Protein AF-A0A3B6VUK4-F1 (afdb_monomer)

Nearest PDB structures (foldseek):
  6bwg-assembly1_A  TM=7.058E-01  e=6.375E-03  Mycobacterium tuberculosis H37Rv
  2rj9-assembly1_A  TM=5.809E-01  e=2.119E-03  Homo sapiens
  4cjb-assembly4_D  TM=5.514E-01  e=2.119E-03  Bacteroides ovatus
  1qwj-assembly2_D  TM=6.079E-01  e=8.852E-02  Mus musculus
  8k52-assembly1_B  TM=4.357E-01  e=5.426E-02  Phytophthora sojae strain P6497

InterPro domains:
  IPR048354 TOD1/MUCI70, glycosyltransferase-like domain [PF04765] (104-268)

Mean predicted aligned error: 9.83 Å

pLDDT: mean 88.95, std 14.5, range [32.47, 98.75]

Radius of gyration: 22.63 Å; Cα contacts (8 Å, |Δi|>4): 436; chains: 1; bounding box: 52×59×64 Å

Solvent-accessible surface area (backbone atoms only — not comparable to full-atom values): 16931 Å² total; per-residue (Å²): 134,55,71,68,57,52,52,51,51,54,62,69,42,63,81,46,93,43,68,72,60,26,53,51,52,47,52,52,52,52,50,53,52,48,52,51,51,50,52,51,50,52,52,52,52,50,51,48,50,54,41,34,51,50,37,51,51,47,52,54,47,32,66,74,65,69,55,71,82,52,54,25,34,36,34,33,56,45,45,88,71,42,50,62,87,67,78,52,77,39,81,64,87,72,41,42,36,37,34,32,28,72,51,62,72,51,41,76,58,38,49,59,49,68,28,40,38,38,63,61,92,55,75,91,59,57,60,68,55,27,36,48,48,60,72,49,37,44,48,71,82,40,58,87,31,56,34,38,32,41,39,45,49,45,58,32,38,51,44,70,58,68,58,53,42,53,68,69,46,79,93,58,56,53,27,29,23,35,32,83,84,58,36,28,52,67,62,49,49,50,52,37,43,78,66,63,73,54,65,51,75,42,42,54,54,52,52,49,52,41,56,76,70,63,62,68,81,63,77,42,40,49,58,76,47,34,36,40,29,35,36,69,40,68,66,50,41,52,50,28,53,54,36,44,51,43,33,73,75,44,48,72,54,60,67,72,38,45,57,60,42,31,54,76,69,73,43,80,91,41,60,46,46,97,59,28,58,92,73,38,65,80,46,27,46,80,54,83,52,72,73,61,71,82,64,71,65,57,58,60,30,66,75,71,75,101

Organism: NCBI:txid1266923

Secondary structure (DSSP, 8-state):
--HHHHHHHHHHHTT-S-HHHHHHHHHHHHHHHHHHHHHHHHHHHHHHHHHHHHHHHHHHHHHHHT----SEEEEEEE-TT-SPPPPPSS--TTSEEEEEE--HHHHHH-EETTEEEEE-S--SS-HHHHHHHHHH-HHHHTTT-SEEEEE-TTEEE-STHHHHHHHH-TT-SEEEEEPSS---HHHHHHHHHHTTSS-HHHHHHHHHHHHHTTPPTTS--EEEEEEEE-TTSHHHHHHHHHHHHHHHHS-S-GGGTHHHHHHHTT----BSSSS-TTT-TTTEEE---TT--TTHHHHHHHHHT-

Structure (mmCIF, N/CA/C/O backbone):
data_AF-A0A3B6VUK4-F1
#
_entry.id   AF-A0A3B6VUK4-F1
#
loop_
_atom_site.group_PDB
_atom_site.id
_atom_site.type_symbol
_atom_site.label_atom_id
_atom_site.label_alt_id
_atom_site.label_comp_id
_atom_site.label_asym_id
_atom_site.label_entity_id
_atom_site.label_seq_id
_atom_site.pdbx_PDB_ins_code
_atom_site.Cartn_x
_atom_site.Cartn_y
_atom_site.Cartn_z
_atom_site.occupancy
_atom_site.B_iso_or_equiv
_atom_site.auth_seq_id
_atom_site.auth_comp_id
_atom_site.auth_asym_id
_atom_site.auth_atom_id
_atom_site.pdbx_PDB_model_num
ATOM 1 N N . MET A 1 1 ? 4.828 18.084 27.866 1.00 78.25 1 MET A N 1
ATOM 2 C CA . MET A 1 1 ? 5.057 19.360 27.153 1.00 78.25 1 MET A CA 1
ATOM 3 C C . MET A 1 1 ? 6.203 19.188 26.162 1.00 78.25 1 MET A C 1
ATOM 5 O O . MET A 1 1 ? 7.256 18.703 26.565 1.00 78.25 1 MET A O 1
ATOM 9 N N . THR A 1 2 ? 5.999 19.532 24.890 1.00 79.81 2 THR A N 1
ATOM 10 C CA . THR A 1 2 ? 7.010 19.405 23.822 1.00 79.81 2 THR A CA 1
ATOM 11 C C . THR A 1 2 ? 8.044 20.532 23.880 1.00 79.81 2 THR A C 1
ATOM 13 O O . THR A 1 2 ? 7.809 21.572 24.500 1.00 79.81 2 THR A O 1
ATOM 16 N N . ASP A 1 3 ? 9.191 20.359 23.221 1.00 78.81 3 ASP A N 1
ATOM 17 C CA . ASP A 1 3 ? 10.232 21.395 23.194 1.00 78.81 3 ASP A CA 1
ATOM 18 C C . ASP A 1 3 ? 9.787 22.654 22.435 1.00 78.81 3 ASP A C 1
ATOM 20 O O . ASP A 1 3 ? 10.074 23.765 22.876 1.00 78.81 3 ASP A O 1
ATOM 24 N N . ILE A 1 4 ? 8.949 22.496 21.405 1.00 81.38 4 ILE A N 1
ATOM 25 C CA . ILE A 1 4 ? 8.274 23.607 20.714 1.00 81.38 4 ILE A CA 1
ATOM 26 C C . ILE A 1 4 ? 7.383 24.399 21.687 1.00 81.38 4 ILE A C 1
ATOM 28 O O . ILE A 1 4 ? 7.422 25.629 21.707 1.00 81.38 4 ILE A O 1
ATOM 32 N N . GLN A 1 5 ? 6.600 23.715 22.533 1.00 84.38 5 GLN A N 1
ATOM 33 C CA . GLN A 1 5 ? 5.750 24.370 23.540 1.00 84.38 5 GLN A CA 1
ATOM 34 C C . GLN A 1 5 ? 6.593 25.151 24.565 1.00 84.38 5 GLN A C 1
ATOM 36 O O . GLN A 1 5 ? 6.249 26.284 24.909 1.00 84.38 5 GLN A O 1
ATOM 41 N N . LYS A 1 6 ? 7.728 24.590 25.010 1.00 85.44 6 LYS A N 1
ATOM 42 C CA . LYS A 1 6 ? 8.671 25.279 25.911 1.00 85.44 6 LYS A CA 1
ATOM 43 C C . LYS A 1 6 ? 9.273 26.525 25.262 1.00 85.44 6 LYS A C 1
ATOM 45 O O . LYS A 1 6 ? 9.369 27.570 25.907 1.00 85.44 6 LYS A O 1
ATOM 50 N N . GLU A 1 7 ? 9.685 26.426 24.000 1.00 88.19 7 GLU A N 1
ATOM 51 C CA . GLU A 1 7 ? 10.250 27.548 23.250 1.00 88.19 7 GLU A CA 1
ATOM 52 C C . GLU A 1 7 ? 9.226 28.679 23.090 1.00 88.19 7 GLU A C 1
ATOM 54 O O . GLU A 1 7 ? 9.548 29.846 23.328 1.00 88.19 7 GLU A O 1
ATOM 59 N N . LEU A 1 8 ? 7.973 28.335 22.777 1.00 85.81 8 LEU A N 1
ATOM 60 C CA . LEU A 1 8 ? 6.880 29.295 22.652 1.00 85.81 8 LEU A CA 1
ATOM 61 C C . LEU A 1 8 ? 6.626 30.037 23.971 1.00 85.81 8 LEU A C 1
ATOM 63 O O . LEU A 1 8 ? 6.562 31.267 23.977 1.00 85.81 8 LEU A O 1
ATOM 67 N N . ILE A 1 9 ? 6.556 29.314 25.097 1.00 87.69 9 ILE A N 1
ATOM 68 C CA . ILE A 1 9 ? 6.430 29.931 26.426 1.00 87.69 9 ILE A CA 1
ATOM 69 C C . ILE A 1 9 ? 7.593 30.893 26.671 1.00 87.69 9 ILE A C 1
ATOM 71 O O . ILE A 1 9 ? 7.375 32.024 27.103 1.00 87.69 9 ILE A O 1
ATOM 75 N N . ASN A 1 10 ? 8.825 30.474 26.378 1.00 87.69 10 ASN A N 1
ATOM 76 C CA . ASN A 1 10 ? 10.004 31.309 26.585 1.00 87.69 10 ASN A CA 1
ATOM 77 C C . ASN A 1 10 ? 9.975 32.590 25.745 1.00 87.69 10 ASN A C 1
ATOM 79 O O . ASN A 1 10 ? 10.313 33.645 26.282 1.00 87.69 10 ASN A O 1
ATOM 83 N N . LYS A 1 11 ? 9.517 32.526 24.487 1.00 89.50 11 LYS A N 1
ATOM 84 C CA . LYS A 1 11 ? 9.300 33.709 23.636 1.00 89.50 11 LYS A CA 1
ATOM 85 C C . LYS A 1 11 ? 8.225 34.635 24.212 1.00 89.50 11 LYS A C 1
ATOM 87 O O . LYS A 1 11 ? 8.446 35.839 24.297 1.00 89.50 11 LYS A O 1
ATOM 92 N N . LEU A 1 12 ? 7.097 34.084 24.667 1.00 85.56 12 LEU A N 1
ATOM 93 C CA . LEU A 1 12 ? 5.976 34.858 25.218 1.00 85.56 12 LEU A CA 1
ATOM 94 C C . LEU A 1 12 ? 6.347 35.613 26.498 1.00 85.56 12 LEU A C 1
ATOM 96 O O . LEU A 1 12 ? 5.964 36.767 26.679 1.00 85.56 12 LEU A O 1
ATOM 100 N N . VAL A 1 13 ? 7.112 34.983 27.391 1.00 89.06 13 VAL A N 1
ATOM 101 C CA . VAL A 1 13 ? 7.467 35.591 28.682 1.00 89.06 13 VAL A CA 1
ATOM 102 C C . VAL A 1 13 ? 8.722 36.469 28.622 1.00 89.06 13 VAL A C 1
ATOM 104 O O . VAL A 1 13 ? 9.044 37.136 29.607 1.00 89.06 13 VAL A O 1
ATOM 107 N N . TRP A 1 14 ? 9.441 36.491 27.493 1.00 88.06 14 TRP A N 1
ATOM 108 C CA . TRP A 1 14 ? 10.716 37.206 27.344 1.00 88.06 14 TRP A CA 1
ATOM 109 C C . TRP A 1 14 ? 10.595 38.714 27.607 1.00 88.06 14 TRP A C 1
ATOM 111 O O . TRP A 1 14 ? 11.446 39.287 28.284 1.00 88.06 14 TRP A O 1
ATOM 121 N N . PHE A 1 15 ? 9.496 39.331 27.165 1.00 87.44 15 PHE A N 1
ATOM 122 C CA . PHE A 1 15 ? 9.252 40.775 27.270 1.00 87.44 15 PHE A CA 1
ATOM 123 C C . PHE A 1 15 ? 8.818 41.253 28.668 1.00 87.44 15 PHE A C 1
ATOM 125 O O . PHE A 1 15 ? 8.533 42.434 28.852 1.00 87.44 15 PHE A O 1
ATOM 132 N N . ILE A 1 16 ? 8.729 40.366 29.666 1.00 88.00 16 ILE A N 1
ATOM 133 C CA . ILE A 1 16 ? 8.211 40.712 30.996 1.00 88.00 16 ILE A CA 1
ATOM 134 C C . ILE A 1 16 ? 9.351 41.271 31.874 1.00 88.00 16 ILE A C 1
ATOM 136 O O . ILE A 1 16 ? 10.246 40.513 32.259 1.00 88.00 16 ILE A O 1
ATOM 140 N N . PRO A 1 17 ? 9.307 42.562 32.271 1.00 76.19 17 PRO A N 1
ATOM 141 C CA . PRO A 1 17 ? 10.458 43.273 32.846 1.00 76.19 17 PRO A CA 1
ATOM 142 C C . PRO A 1 17 ? 10.800 4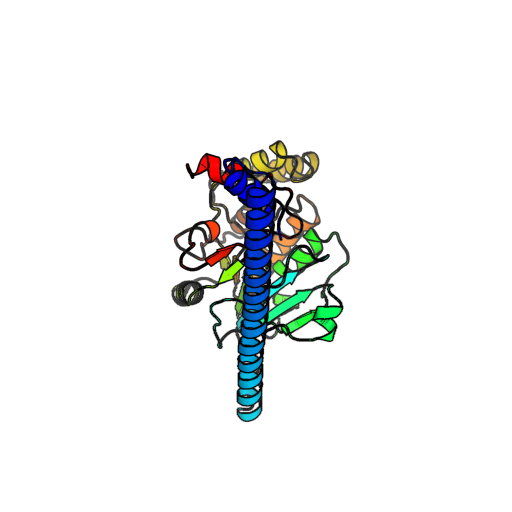2.897 34.299 1.00 76.19 17 PRO A C 1
ATOM 144 O O . PRO A 1 17 ? 11.841 43.297 34.811 1.00 76.19 17 PRO A O 1
ATOM 147 N N . PHE A 1 18 ? 9.973 42.090 34.973 1.00 90.94 18 PHE A N 1
ATOM 148 C CA . PHE A 1 18 ? 10.208 41.664 36.357 1.00 90.94 18 PHE A CA 1
ATOM 149 C C . PHE A 1 18 ? 10.341 40.150 36.461 1.00 90.94 18 PHE A C 1
ATOM 151 O O . PHE A 1 18 ? 9.380 39.427 36.195 1.00 90.94 18 PHE A O 1
ATOM 158 N N . ARG A 1 19 ? 11.497 39.668 36.944 1.00 85.06 19 ARG A N 1
ATOM 159 C CA . ARG A 1 19 ? 11.804 38.231 37.073 1.00 85.06 19 ARG A CA 1
ATOM 160 C C . ARG A 1 19 ? 10.712 37.456 37.814 1.00 85.06 19 ARG A C 1
ATOM 162 O O . ARG A 1 19 ? 10.216 36.472 37.286 1.00 85.06 19 ARG A O 1
ATOM 169 N N . LYS A 1 20 ? 10.266 37.943 38.977 1.00 88.56 20 LYS A N 1
ATOM 170 C CA . LYS A 1 20 ? 9.219 37.279 39.776 1.00 88.56 20 LYS A CA 1
ATOM 171 C C . LYS A 1 20 ? 7.887 37.158 39.018 1.00 88.56 20 LYS A C 1
ATOM 173 O O . LYS A 1 20 ? 7.236 36.123 39.085 1.00 88.56 20 LYS A O 1
ATOM 178 N N . LYS A 1 21 ? 7.502 38.196 38.266 1.00 86.06 21 LYS A N 1
ATOM 179 C CA . LYS A 1 21 ? 6.272 38.212 37.455 1.00 86.06 21 LYS A CA 1
ATOM 180 C C . LYS A 1 21 ? 6.402 37.312 36.223 1.00 86.06 21 LYS A C 1
ATOM 182 O O . LYS A 1 21 ? 5.471 36.590 35.890 1.00 86.06 21 LYS A O 1
ATOM 187 N N . ARG A 1 22 ? 7.576 37.319 35.587 1.00 88.56 22 ARG A N 1
ATOM 188 C CA . ARG A 1 22 ? 7.931 36.453 34.458 1.00 88.56 22 ARG A CA 1
ATOM 189 C C . ARG A 1 22 ? 7.885 34.978 34.842 1.00 88.56 22 ARG A C 1
ATOM 191 O O . ARG A 1 22 ? 7.310 34.183 34.110 1.00 88.56 22 ARG A O 1
ATOM 198 N N . ASP A 1 23 ? 8.464 34.626 35.985 1.00 88.94 23 ASP A N 1
ATOM 199 C CA . ASP A 1 23 ? 8.509 33.246 36.468 1.00 88.94 23 ASP A CA 1
ATOM 200 C C . ASP A 1 23 ? 7.106 32.769 36.887 1.00 88.94 23 ASP A C 1
ATOM 202 O O . ASP A 1 23 ? 6.716 31.659 36.538 1.00 88.94 23 ASP A O 1
ATOM 206 N N . ALA A 1 24 ? 6.297 33.634 37.513 1.00 88.94 24 ALA A N 1
ATOM 207 C CA . ALA A 1 24 ? 4.894 33.333 37.812 1.00 88.94 24 ALA A CA 1
ATOM 208 C C . ALA A 1 24 ? 4.055 33.076 36.544 1.00 88.94 24 ALA A C 1
ATOM 210 O O . ALA A 1 24 ? 3.329 32.088 36.480 1.00 88.94 24 ALA A O 1
ATOM 211 N N . ILE A 1 25 ? 4.185 33.926 35.517 1.00 86.44 25 ILE A N 1
ATOM 212 C CA . ILE A 1 25 ? 3.468 33.756 34.242 1.00 86.44 25 ILE A CA 1
ATOM 213 C C . ILE A 1 25 ? 3.965 32.514 33.494 1.00 86.44 25 ILE A C 1
ATOM 215 O O . ILE A 1 25 ? 3.149 31.766 32.964 1.00 86.44 25 ILE A O 1
ATOM 219 N N . ARG A 1 26 ? 5.278 32.246 33.491 1.00 90.69 26 ARG A N 1
ATOM 220 C CA . ARG A 1 26 ? 5.840 31.018 32.910 1.00 90.69 26 ARG A CA 1
ATOM 221 C C . ARG A 1 26 ? 5.230 29.778 33.561 1.00 90.69 26 ARG A C 1
ATOM 223 O O . ARG A 1 26 ? 4.772 28.902 32.842 1.00 90.69 26 ARG A O 1
ATOM 230 N N . ASN A 1 27 ? 5.193 29.724 34.892 1.00 89.25 27 ASN A N 1
ATOM 231 C CA . ASN A 1 27 ? 4.626 28.586 35.617 1.00 89.25 27 ASN A CA 1
ATOM 232 C C . ASN A 1 27 ? 3.136 28.400 35.310 1.00 89.25 27 ASN A C 1
ATOM 234 O O . ASN A 1 27 ? 2.703 27.277 35.074 1.00 89.25 27 ASN A O 1
ATOM 238 N N . PHE A 1 28 ? 2.372 29.494 35.253 1.00 91.00 28 PHE A N 1
ATOM 239 C CA . PHE A 1 28 ? 0.956 29.452 34.887 1.00 91.00 28 PHE A CA 1
ATOM 240 C C . PHE A 1 28 ? 0.734 28.917 33.462 1.00 91.00 28 PHE A C 1
ATOM 242 O O . PHE A 1 28 ? -0.084 28.025 33.265 1.00 91.00 28 PHE A O 1
ATOM 249 N N . LEU A 1 29 ? 1.496 29.406 32.476 1.00 88.38 29 LEU A N 1
ATOM 250 C CA . LEU A 1 29 ? 1.404 28.935 31.089 1.00 88.38 29 LEU A CA 1
ATOM 251 C C . LEU A 1 29 ? 1.827 27.469 30.944 1.00 88.38 29 LEU A C 1
ATOM 253 O O . LEU A 1 29 ? 1.161 26.719 30.236 1.00 88.38 29 LEU A O 1
ATOM 257 N N . SER A 1 30 ? 2.899 27.048 31.622 1.00 88.75 30 SER A N 1
ATOM 258 C CA . SER A 1 30 ? 3.314 25.641 31.644 1.00 88.75 30 SER A CA 1
ATOM 259 C C . SER A 1 30 ? 2.206 24.746 32.198 1.00 88.75 30 SER A C 1
ATOM 261 O O . SER A 1 30 ? 1.897 23.727 31.588 1.00 88.75 30 SER A O 1
ATOM 263 N N . HIS A 1 31 ? 1.570 25.156 33.301 1.00 91.31 31 HIS A N 1
ATOM 264 C CA . HIS A 1 31 ? 0.476 24.402 33.907 1.00 91.31 31 HIS A CA 1
ATOM 265 C C . HIS A 1 31 ? -0.741 24.294 32.976 1.00 91.31 31 HIS A C 1
ATOM 267 O O . HIS A 1 31 ? -1.243 23.196 32.763 1.00 91.31 31 HIS A O 1
ATOM 273 N N . LEU A 1 32 ? -1.150 25.396 32.333 1.00 88.31 32 LEU A N 1
ATOM 274 C CA . LEU A 1 32 ? -2.234 25.384 31.342 1.00 88.31 32 LEU A CA 1
ATOM 275 C C . LEU A 1 32 ? -1.941 24.459 30.152 1.00 88.31 32 LEU A C 1
ATOM 277 O O . LEU A 1 32 ? -2.829 23.749 29.686 1.00 88.31 32 LEU A O 1
ATOM 281 N N . ILE A 1 33 ? -0.704 24.455 29.644 1.00 86.94 33 ILE A N 1
ATOM 282 C CA . ILE A 1 33 ? -0.310 23.560 28.546 1.00 86.94 33 ILE A CA 1
ATOM 283 C C . ILE A 1 33 ? -0.323 22.097 29.003 1.00 86.94 33 ILE A C 1
ATOM 285 O O . ILE A 1 33 ? -0.701 21.216 28.232 1.00 86.94 33 ILE A O 1
ATOM 289 N N . GLU A 1 34 ? 0.096 21.808 30.233 1.00 85.88 34 GLU A N 1
ATOM 290 C CA . GLU A 1 34 ? 0.006 20.461 30.801 1.00 85.88 34 GLU A CA 1
ATOM 291 C C . GLU A 1 34 ? -1.444 20.000 30.951 1.00 85.88 34 GLU A C 1
ATOM 293 O O . GLU A 1 34 ? -1.760 18.902 30.493 1.00 85.88 34 GLU A O 1
ATOM 298 N N . GLU A 1 35 ? -2.336 20.842 31.479 1.00 87.31 35 GLU A N 1
ATOM 299 C CA . GLU A 1 35 ? -3.773 20.551 31.530 1.00 87.31 35 GLU A CA 1
ATOM 300 C C . GLU A 1 35 ? -4.353 20.323 30.130 1.00 87.31 35 GLU A C 1
ATOM 302 O O . GLU A 1 35 ? -5.050 19.335 29.906 1.00 87.31 35 GLU A O 1
ATOM 307 N N . GLN A 1 36 ? -4.015 21.172 29.155 1.00 87.50 36 GLN A N 1
ATOM 308 C CA . GLN A 1 36 ? -4.474 21.017 27.774 1.00 87.50 36 GLN A CA 1
ATOM 309 C C . GLN A 1 36 ? -3.988 19.701 27.150 1.00 87.50 36 GLN A C 1
ATOM 311 O O . GLN A 1 36 ? -4.755 19.018 26.470 1.00 87.50 36 GLN A O 1
ATOM 316 N N . ASN A 1 37 ? -2.723 19.331 27.373 1.00 82.12 37 ASN A N 1
ATOM 317 C CA . ASN A 1 37 ? -2.177 18.059 26.901 1.00 82.12 37 ASN A CA 1
ATOM 318 C C . ASN A 1 37 ? -2.886 16.870 27.573 1.00 82.12 37 ASN A C 1
ATOM 320 O O . ASN A 1 37 ? -3.179 15.888 26.895 1.00 82.12 37 ASN A O 1
ATOM 324 N N . ASN A 1 38 ? -3.199 16.969 28.869 1.00 86.00 38 ASN A N 1
ATOM 325 C CA . ASN A 1 38 ? -3.924 15.933 29.605 1.00 86.00 38 ASN A CA 1
ATOM 326 C C . ASN A 1 38 ? -5.361 15.767 29.079 1.00 86.00 38 ASN A C 1
ATOM 328 O O . ASN A 1 38 ? -5.782 14.657 28.771 1.00 86.00 38 ASN A O 1
ATOM 332 N N . ILE A 1 39 ? -6.081 16.873 28.856 1.00 83.56 39 ILE A N 1
ATOM 333 C CA . ILE A 1 39 ? -7.417 16.860 28.235 1.00 83.56 39 ILE A CA 1
ATOM 334 C C . ILE A 1 39 ? -7.357 16.234 26.839 1.00 83.56 39 ILE A C 1
ATOM 336 O O . ILE A 1 39 ? -8.213 15.430 26.477 1.00 83.56 39 ILE A O 1
ATOM 340 N N . LYS A 1 40 ? -6.340 16.578 26.039 1.00 76.12 40 LYS A N 1
ATOM 341 C CA . LYS A 1 40 ? -6.163 16.000 24.703 1.00 76.12 40 LYS A CA 1
ATOM 342 C C . LYS A 1 40 ? -5.939 14.486 24.766 1.00 76.12 40 LYS A C 1
ATOM 344 O O . LYS A 1 40 ? -6.555 13.767 23.986 1.00 76.12 40 LYS A O 1
ATOM 349 N N . HIS A 1 41 ? -5.120 14.014 25.704 1.00 76.25 41 HIS A N 1
ATOM 350 C CA . HIS A 1 41 ? -4.909 12.586 25.938 1.00 76.25 41 HIS A CA 1
ATOM 351 C C . HIS A 1 41 ? -6.212 11.882 26.345 1.00 76.25 41 HIS A C 1
ATOM 353 O O . HIS A 1 41 ? -6.584 10.880 25.744 1.00 76.25 41 HIS A O 1
ATOM 359 N N . GLN A 1 42 ? -6.961 12.447 27.297 1.00 81.94 42 GLN A N 1
ATOM 360 C CA . GLN A 1 42 ? -8.267 11.916 27.706 1.00 81.94 42 GLN A CA 1
ATOM 361 C C . GLN A 1 42 ? -9.265 11.865 26.539 1.00 81.94 42 GLN A C 1
ATOM 363 O O . GLN A 1 42 ? -10.018 10.906 26.407 1.00 81.94 42 GLN A O 1
ATOM 368 N N . LEU A 1 43 ? -9.271 12.870 25.656 1.00 76.31 43 LEU A N 1
ATOM 369 C CA . LEU A 1 43 ? -10.098 12.867 24.445 1.00 76.31 43 LEU A CA 1
ATOM 370 C C . LEU A 1 43 ? -9.695 11.759 23.462 1.00 76.31 43 LEU A C 1
ATOM 372 O O . LEU A 1 43 ? -10.565 11.176 22.817 1.00 76.31 43 LEU A O 1
ATOM 376 N N . GLU A 1 44 ? -8.401 11.473 23.321 1.00 68.06 44 GLU A N 1
ATOM 377 C CA . GLU A 1 44 ? -7.907 10.360 22.501 1.00 68.06 44 GLU A CA 1
ATOM 378 C C . GLU A 1 44 ? -8.319 9.004 23.099 1.00 68.06 44 GLU A C 1
ATOM 380 O O . GLU A 1 44 ? -8.815 8.146 22.366 1.00 68.06 44 GLU A O 1
ATOM 385 N N . GLU A 1 45 ? -8.236 8.841 24.423 1.00 73.69 45 GLU A N 1
ATOM 386 C CA . GLU A 1 45 ? -8.748 7.656 25.128 1.00 73.69 45 GLU A CA 1
ATOM 387 C C . GLU A 1 45 ? -10.264 7.491 24.965 1.00 73.69 45 GLU A C 1
ATOM 389 O O . GLU A 1 45 ? -10.740 6.394 24.677 1.00 73.69 45 GLU A O 1
ATOM 394 N N . LEU A 1 46 ? -11.040 8.572 25.089 1.00 75.50 46 LEU A N 1
ATOM 395 C CA . LEU A 1 46 ? -12.492 8.531 24.899 1.00 75.50 46 LEU A CA 1
ATOM 396 C C . LEU A 1 46 ? -12.870 8.127 23.473 1.00 75.50 46 LEU A C 1
ATOM 398 O O . LEU A 1 46 ? -13.765 7.303 23.300 1.00 75.50 46 LEU A O 1
ATOM 402 N N . LYS A 1 47 ? -12.166 8.641 22.458 1.00 68.69 47 LYS A N 1
ATOM 403 C CA . LYS A 1 47 ? -12.359 8.216 21.062 1.00 68.69 47 LYS A CA 1
ATOM 404 C C . LYS A 1 47 ? -12.033 6.739 20.869 1.00 68.69 47 LYS A C 1
ATOM 406 O O . LYS A 1 47 ? -12.770 6.037 20.181 1.00 68.69 47 LYS A O 1
ATOM 411 N N . TYR A 1 48 ? -10.955 6.260 21.489 1.00 70.81 48 TYR A N 1
ATOM 412 C CA . TYR A 1 48 ? -10.604 4.842 21.471 1.00 70.81 48 TYR A CA 1
ATOM 413 C C . TYR A 1 48 ? -11.708 3.980 22.100 1.00 70.81 48 TYR A C 1
ATOM 415 O O . TYR A 1 48 ? -12.097 2.960 21.527 1.00 70.81 48 TYR A O 1
ATOM 423 N N . ILE A 1 49 ? -12.253 4.403 23.245 1.00 73.25 49 ILE A N 1
ATOM 424 C CA . ILE A 1 49 ? -13.350 3.712 23.933 1.00 73.25 49 ILE A CA 1
ATOM 425 C C . ILE A 1 49 ? -14.620 3.726 23.080 1.00 73.25 49 ILE A C 1
ATOM 427 O O . ILE A 1 49 ? -15.221 2.676 22.880 1.00 73.25 49 ILE A O 1
ATOM 431 N N . GLU A 1 50 ? -15.022 4.882 22.551 1.00 75.81 50 GLU A N 1
ATOM 432 C CA . GLU A 1 50 ? -16.202 5.019 21.691 1.00 75.81 50 GLU A CA 1
ATOM 433 C C . GLU A 1 50 ? -16.116 4.085 20.481 1.00 75.81 50 GLU A C 1
ATOM 435 O O . GLU A 1 50 ? -17.056 3.348 20.173 1.00 75.81 50 GLU A O 1
ATOM 440 N N . HIS A 1 51 ? -14.958 4.061 19.829 1.00 67.19 51 HIS A N 1
ATOM 441 C CA . HIS A 1 51 ? -14.725 3.207 18.681 1.00 67.19 51 HIS A CA 1
ATOM 442 C C . HIS A 1 51 ? -14.704 1.717 19.061 1.00 67.19 51 HIS A C 1
ATOM 444 O O . HIS A 1 51 ? -15.324 0.906 18.379 1.00 67.19 51 HIS A O 1
ATOM 450 N N . SER A 1 52 ? -14.096 1.360 20.196 1.00 68.12 52 SER A N 1
ATOM 451 C CA . SER A 1 52 ? -14.135 -0.006 20.741 1.00 68.12 52 SER A CA 1
ATOM 452 C C . SER A 1 52 ? -15.564 -0.450 21.073 1.00 68.12 52 SER A C 1
ATOM 454 O O . SER A 1 52 ? -15.945 -1.579 20.781 1.00 68.12 52 SER A O 1
ATOM 456 N N . ILE A 1 53 ? -16.392 0.441 21.628 1.00 73.12 53 ILE A N 1
ATOM 457 C CA . ILE A 1 53 ? -17.815 0.183 21.884 1.00 73.12 53 ILE A CA 1
ATOM 458 C C . ILE A 1 53 ? -18.563 -0.055 20.571 1.00 73.12 53 ILE A C 1
ATOM 460 O O . ILE A 1 53 ? -19.401 -0.951 20.508 1.00 73.12 53 ILE A O 1
ATOM 464 N N . ASN A 1 54 ? -18.289 0.726 19.526 1.00 67.69 54 ASN A N 1
ATOM 465 C CA . ASN A 1 54 ? -18.929 0.546 18.223 1.00 67.69 54 ASN A CA 1
ATOM 466 C C . ASN A 1 54 ? -18.506 -0.770 17.554 1.00 67.69 54 ASN A C 1
ATOM 468 O O . ASN A 1 54 ? -19.365 -1.470 17.020 1.00 67.69 54 ASN A O 1
ATOM 472 N N . SER A 1 55 ? -17.229 -1.140 17.668 1.00 64.31 55 SER A N 1
ATOM 473 C CA . SER A 1 55 ? -16.695 -2.438 17.237 1.00 64.31 55 SER A CA 1
ATOM 474 C C . SER A 1 55 ? -17.386 -3.600 17.964 1.00 64.31 55 SER A C 1
ATOM 476 O O . SER A 1 55 ? -17.969 -4.473 17.328 1.00 64.31 55 SER A O 1
ATOM 478 N N . LEU A 1 56 ? -17.473 -3.550 19.299 1.00 69.19 56 LEU A N 1
ATOM 479 C CA . LEU A 1 56 ? -18.178 -4.562 20.099 1.00 69.19 56 LEU A CA 1
ATOM 480 C C . LEU A 1 56 ? -19.678 -4.626 19.786 1.00 69.19 56 LEU A C 1
ATOM 482 O O . LEU A 1 56 ? -20.262 -5.705 19.735 1.00 69.19 56 LEU A O 1
ATOM 486 N N . LYS A 1 57 ? -20.335 -3.480 19.566 1.00 70.94 57 LYS A N 1
ATOM 487 C CA . LYS A 1 57 ? -21.741 -3.446 19.135 1.00 70.94 57 LYS A CA 1
ATOM 488 C C . LYS A 1 57 ? -21.918 -4.139 17.788 1.00 70.94 57 LYS A C 1
ATOM 490 O O . LYS A 1 57 ? -22.897 -4.863 17.632 1.00 70.94 57 LYS A O 1
ATOM 495 N N . LYS A 1 58 ? -20.991 -3.929 16.849 1.00 64.50 58 LYS A N 1
ATOM 496 C CA . LYS A 1 58 ? -20.975 -4.603 15.547 1.00 64.50 58 LYS A CA 1
ATOM 497 C C . LYS A 1 58 ? -20.813 -6.110 15.730 1.00 64.50 58 LYS A C 1
ATOM 499 O O . LYS A 1 58 ? -21.669 -6.843 15.257 1.00 64.50 58 LYS A O 1
ATOM 504 N N . GLU A 1 59 ? -19.831 -6.551 16.511 1.00 65.38 59 GLU A N 1
ATOM 505 C CA . GLU A 1 59 ? -19.605 -7.973 16.802 1.00 65.38 59 GLU A CA 1
ATOM 506 C C . GLU A 1 59 ? -20.848 -8.624 17.440 1.00 65.38 59 GLU A C 1
ATOM 508 O O . GLU A 1 59 ? -21.287 -9.692 17.024 1.00 65.38 59 GLU A O 1
ATOM 513 N N . ILE A 1 60 ? -21.508 -7.941 18.383 1.00 71.56 60 ILE A N 1
ATOM 514 C CA . ILE A 1 60 ? -22.772 -8.402 18.979 1.00 71.56 60 ILE A CA 1
ATOM 515 C C . ILE A 1 60 ? -23.892 -8.502 17.933 1.00 71.56 60 ILE A C 1
ATOM 517 O O . ILE A 1 60 ? -24.691 -9.436 17.999 1.00 71.56 60 ILE A O 1
ATOM 521 N N . ILE A 1 61 ? -23.999 -7.546 17.006 1.00 69.25 61 ILE A N 1
ATOM 522 C CA . ILE A 1 61 ? -24.988 -7.589 15.919 1.00 69.25 61 ILE A CA 1
ATOM 523 C C . ILE A 1 61 ? -24.675 -8.752 14.976 1.00 69.25 61 ILE A C 1
ATOM 525 O O . ILE A 1 61 ? -25.573 -9.519 14.661 1.00 69.25 61 ILE A O 1
ATOM 529 N N . GLU A 1 62 ? -23.417 -8.947 14.594 1.00 64.69 62 GLU A N 1
ATOM 530 C CA . GLU A 1 62 ? -22.993 -10.012 13.681 1.00 64.69 62 GLU A CA 1
ATOM 531 C C . GLU A 1 62 ? -23.185 -11.403 14.283 1.00 64.69 62 GLU A C 1
ATOM 533 O O . GLU A 1 62 ? -23.707 -12.290 13.609 1.00 64.69 62 GLU A O 1
ATOM 538 N N . ILE A 1 63 ? -22.873 -11.578 15.571 1.00 69.69 63 ILE A N 1
ATOM 539 C CA . ILE A 1 63 ? -23.170 -12.805 16.322 1.00 69.69 63 ILE A CA 1
ATOM 540 C C . ILE A 1 63 ? -24.683 -13.045 16.378 1.00 69.69 63 ILE A C 1
ATOM 542 O O . ILE A 1 63 ? -25.137 -14.173 16.189 1.00 69.69 63 ILE A O 1
ATOM 546 N N . LYS A 1 64 ? -25.485 -11.998 16.622 1.00 65.88 64 LYS A N 1
ATOM 547 C CA . LYS A 1 64 ? -26.955 -12.103 16.637 1.00 65.88 64 LYS A CA 1
ATOM 548 C C . LYS A 1 64 ? -27.537 -12.423 15.260 1.00 65.88 64 LYS A C 1
ATOM 550 O O . LYS A 1 64 ? -28.554 -13.104 15.185 1.00 65.88 64 LYS A O 1
ATOM 555 N N . GLU A 1 65 ? -26.911 -11.928 14.199 1.00 65.69 65 GLU A N 1
ATOM 556 C CA . GLU A 1 65 ? -27.344 -12.095 12.811 1.00 65.69 65 GLU A CA 1
ATOM 557 C C . GLU A 1 65 ? -26.723 -13.327 12.128 1.00 65.69 65 GLU A C 1
ATOM 559 O O . GLU A 1 65 ? -27.084 -13.622 10.990 1.00 65.69 65 GLU A O 1
ATOM 564 N N . ASN A 1 66 ? -25.831 -14.074 12.798 1.00 55.88 66 ASN A N 1
ATOM 565 C CA . ASN A 1 66 ? -25.047 -15.163 12.195 1.00 55.88 66 ASN A CA 1
ATOM 566 C C . ASN A 1 66 ? -24.295 -14.707 10.926 1.00 55.88 66 ASN A C 1
ATOM 568 O O . ASN A 1 66 ? -24.180 -15.440 9.939 1.00 55.88 66 ASN A O 1
ATOM 572 N N . LYS A 1 67 ? -23.813 -13.460 10.928 1.00 56.41 67 LYS A N 1
ATOM 573 C CA . LYS A 1 67 ? -23.189 -12.843 9.759 1.00 56.41 67 LYS A CA 1
ATOM 574 C C . LYS A 1 67 ? -21.790 -13.427 9.559 1.00 56.41 67 LYS A C 1
ATOM 576 O O . LYS A 1 67 ? -20.942 -13.355 10.443 1.00 56.41 67 LYS A O 1
ATOM 581 N N . SER A 1 68 ? -21.560 -14.040 8.400 1.00 64.88 68 SER A N 1
ATOM 582 C CA . SER A 1 68 ? -20.219 -14.427 7.954 1.00 64.88 68 SER A CA 1
ATOM 583 C C . SER A 1 68 ? -19.354 -13.185 7.720 1.00 64.88 68 SER A C 1
ATOM 585 O O . SER A 1 68 ? -19.904 -12.105 7.502 1.00 64.88 68 SER A O 1
ATOM 587 N N . LEU A 1 69 ? -18.024 -13.358 7.693 1.00 68.88 69 LEU A N 1
ATOM 588 C CA . LEU A 1 69 ? -17.072 -12.320 7.268 1.00 68.88 69 LEU A CA 1
ATOM 589 C C . LEU A 1 69 ? -17.573 -11.574 6.027 1.00 68.88 69 LEU A C 1
ATOM 591 O O . LEU A 1 69 ? -18.199 -12.173 5.138 1.00 68.88 69 LEU A O 1
ATOM 595 N N . ASN A 1 70 ? -17.264 -10.279 5.959 1.00 83.25 70 ASN A N 1
ATOM 596 C CA . ASN A 1 70 ? -17.527 -9.520 4.752 1.00 83.25 70 ASN A CA 1
ATOM 597 C C . ASN A 1 70 ? -16.708 -10.107 3.601 1.00 83.25 70 ASN A C 1
ATOM 599 O O . ASN A 1 70 ? -15.648 -10.703 3.777 1.00 83.25 70 ASN A O 1
ATOM 603 N N . LYS A 1 71 ? -17.176 -9.891 2.374 1.00 92.88 71 LYS A N 1
ATOM 604 C CA . LYS A 1 71 ? -16.429 -10.290 1.174 1.00 92.88 71 LYS A CA 1
ATOM 605 C C . LYS A 1 71 ? -15.259 -9.350 0.867 1.00 92.88 71 LYS A C 1
ATOM 607 O O . LYS A 1 71 ? -14.500 -9.615 -0.060 1.00 92.88 71 LYS A O 1
ATOM 612 N N . LYS A 1 72 ? -15.107 -8.254 1.616 1.00 96.38 72 LYS A N 1
ATOM 613 C CA . LYS A 1 72 ? -14.144 -7.182 1.347 1.00 96.38 72 LYS A CA 1
ATOM 614 C C . LYS A 1 72 ? -13.310 -6.876 2.589 1.00 96.38 72 LYS A C 1
ATOM 616 O O . LYS A 1 72 ? -13.854 -6.826 3.690 1.00 96.38 72 LYS A O 1
ATOM 621 N N . ALA A 1 73 ? -12.008 -6.652 2.414 1.00 97.75 73 ALA A N 1
ATOM 622 C CA . ALA A 1 73 ? -11.092 -6.364 3.519 1.00 97.75 73 ALA A CA 1
ATOM 623 C C . ALA A 1 73 ? -10.200 -5.143 3.267 1.00 97.75 73 ALA A C 1
ATOM 625 O O . ALA A 1 73 ? -9.602 -5.001 2.205 1.00 97.75 73 ALA A O 1
ATOM 626 N N . ILE A 1 74 ? -10.061 -4.269 4.258 1.00 98.44 74 ILE A N 1
ATOM 627 C CA . ILE A 1 74 ? -8.997 -3.268 4.312 1.00 98.44 74 ILE A CA 1
ATOM 628 C C . ILE A 1 74 ? -7.892 -3.835 5.176 1.00 98.44 74 ILE A C 1
ATOM 630 O O . ILE A 1 74 ? -8.155 -4.371 6.250 1.00 98.44 74 ILE A O 1
ATOM 634 N N . TYR A 1 75 ? -6.649 -3.722 4.734 1.00 98.69 75 TYR A N 1
ATOM 635 C CA . TYR A 1 75 ? -5.549 -4.240 5.514 1.00 98.69 75 TYR A CA 1
ATOM 636 C C . TYR A 1 75 ? -4.295 -3.386 5.454 1.00 98.69 75 TYR A C 1
ATOM 638 O O . TYR A 1 75 ? -4.035 -2.657 4.497 1.00 98.69 75 TYR A O 1
ATOM 646 N N . THR A 1 76 ? -3.512 -3.500 6.518 1.00 98.62 76 THR A N 1
ATOM 647 C CA . THR A 1 76 ? -2.208 -2.862 6.651 1.00 98.62 76 THR A CA 1
ATOM 648 C C . THR A 1 76 ? -1.208 -3.839 7.255 1.00 98.62 76 THR A C 1
ATOM 650 O O . THR A 1 76 ? -1.583 -4.883 7.799 1.00 98.62 76 THR A O 1
ATOM 653 N N . CYS A 1 77 ? 0.075 -3.514 7.147 1.00 98.31 77 CYS A N 1
ATOM 654 C CA . CYS A 1 77 ? 1.141 -4.265 7.788 1.00 98.31 77 CYS A CA 1
ATOM 655 C C . CYS A 1 77 ? 2.067 -3.298 8.519 1.00 98.31 77 CYS A C 1
ATOM 657 O O . CYS A 1 77 ? 2.559 -2.344 7.923 1.00 98.31 77 CYS A O 1
ATOM 659 N N . ILE A 1 78 ? 2.341 -3.553 9.793 1.00 97.31 78 ILE A N 1
ATOM 660 C CA . ILE A 1 78 ? 3.284 -2.770 10.589 1.00 97.31 78 ILE A CA 1
ATOM 661 C C . ILE A 1 78 ? 4.378 -3.715 11.065 1.00 97.31 78 ILE A C 1
ATOM 663 O O . ILE A 1 78 ? 4.094 -4.743 11.656 1.00 97.31 78 ILE A O 1
ATOM 667 N N . THR A 1 79 ? 5.633 -3.377 10.799 1.00 96.38 79 THR A N 1
ATOM 668 C CA . THR A 1 79 ? 6.788 -4.181 11.221 1.00 96.38 79 THR A CA 1
ATOM 669 C C . THR A 1 79 ? 7.720 -3.320 12.055 1.00 96.38 79 THR A C 1
ATOM 671 O O . THR A 1 79 ? 7.961 -2.160 11.696 1.00 96.38 79 THR A O 1
ATOM 674 N N . ASN A 1 80 ? 8.292 -3.874 13.120 1.00 93.19 80 ASN A N 1
ATOM 675 C CA . ASN A 1 80 ? 9.308 -3.250 13.963 1.00 93.19 80 ASN A CA 1
ATOM 676 C C . ASN A 1 80 ? 8.900 -1.847 14.449 1.00 93.19 80 ASN A C 1
ATOM 678 O O . ASN A 1 80 ? 9.692 -0.892 14.408 1.00 93.19 80 ASN A O 1
ATOM 682 N N . GLY A 1 81 ? 7.620 -1.703 14.813 1.00 88.50 81 GLY A N 1
ATOM 683 C CA . GLY A 1 81 ? 7.034 -0.455 15.303 1.00 88.50 81 GLY A CA 1
ATOM 684 C C . GLY A 1 81 ? 7.289 0.756 14.400 1.00 88.50 81 GLY A C 1
ATOM 685 O O . GLY A 1 81 ? 7.493 1.852 14.920 1.00 88.50 81 GLY A O 1
ATOM 686 N N . TYR A 1 82 ? 7.351 0.568 13.073 1.00 85.81 82 TYR A N 1
ATOM 687 C CA . TYR A 1 82 ? 7.613 1.653 12.116 1.00 85.81 82 TYR A CA 1
ATOM 688 C C . TYR A 1 82 ? 6.575 2.782 12.222 1.00 85.81 82 TYR A C 1
ATOM 690 O O . TYR A 1 82 ? 6.938 3.958 12.199 1.00 85.81 82 TYR A O 1
ATOM 698 N N . ASP A 1 83 ? 5.314 2.406 12.448 1.00 87.81 83 ASP A N 1
ATOM 699 C CA . ASP A 1 83 ? 4.171 3.302 12.603 1.00 87.81 83 ASP A CA 1
ATOM 700 C C . ASP A 1 83 ? 3.376 3.0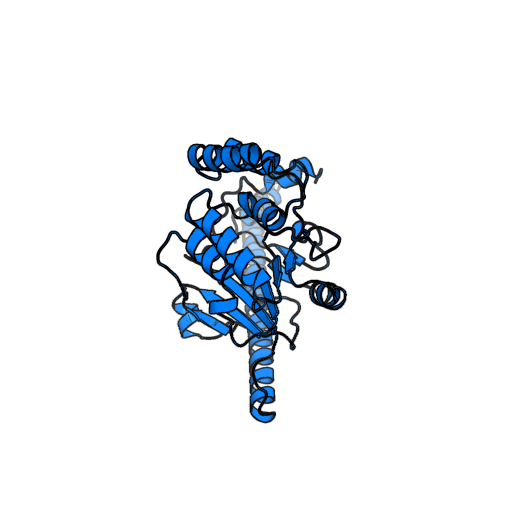31 13.886 1.00 87.81 83 ASP A C 1
ATOM 702 O O . ASP A 1 83 ? 3.565 2.033 14.588 1.00 87.81 83 ASP A O 1
ATOM 706 N N . ASN A 1 84 ? 2.478 3.961 14.216 1.00 88.06 84 ASN A N 1
ATOM 707 C CA . ASN A 1 84 ? 1.336 3.669 15.077 1.00 88.06 84 ASN A CA 1
ATOM 708 C C . ASN A 1 84 ? 0.193 3.135 14.218 1.00 88.06 84 ASN A C 1
ATOM 710 O O . ASN A 1 84 ? -0.102 3.715 13.176 1.00 88.06 84 ASN A O 1
ATOM 714 N N . LEU A 1 85 ? -0.495 2.099 14.695 1.00 92.62 85 LEU A N 1
ATOM 715 C CA . LEU A 1 85 ? -1.782 1.735 14.122 1.00 92.62 85 LEU A CA 1
ATOM 716 C C . LEU A 1 85 ? -2.796 2.825 14.474 1.00 92.62 85 LEU A C 1
ATOM 718 O O . LEU A 1 85 ? -3.058 3.079 15.649 1.00 92.62 85 LEU A O 1
ATOM 722 N N . ILE A 1 86 ? -3.342 3.484 13.459 1.00 92.69 86 ILE A N 1
ATOM 723 C CA . ILE A 1 86 ? -4.343 4.535 13.634 1.00 92.69 86 ILE A CA 1
ATOM 724 C C . ILE A 1 86 ? -5.753 3.973 13.497 1.00 92.69 86 ILE A C 1
ATOM 726 O O . ILE A 1 86 ? -6.005 3.027 12.753 1.00 92.69 86 ILE A O 1
ATOM 730 N N . ILE A 1 87 ? -6.695 4.597 14.194 1.00 91.81 87 ILE A N 1
ATOM 731 C CA . ILE A 1 87 ? -8.121 4.359 13.997 1.00 91.81 87 ILE A CA 1
ATOM 732 C C . ILE A 1 87 ? -8.622 5.342 12.940 1.00 91.81 87 ILE A C 1
ATOM 734 O O . ILE A 1 87 ? -8.466 6.552 13.115 1.00 91.81 87 ILE A O 1
ATOM 738 N N . HIS A 1 88 ? -9.220 4.831 11.861 1.00 94.25 88 HIS A N 1
ATOM 739 C CA . HIS A 1 88 ? -9.765 5.696 10.820 1.00 94.25 88 HIS A CA 1
ATOM 740 C C . HIS A 1 88 ? -10.967 6.505 11.329 1.00 94.25 88 HIS A C 1
ATOM 742 O O . HIS A 1 88 ? -11.815 6.002 12.070 1.00 94.25 88 HIS A O 1
ATOM 748 N N . SER A 1 89 ? -11.052 7.753 10.883 1.00 93.81 89 SER A N 1
ATOM 749 C CA . SER A 1 89 ? -12.128 8.697 11.174 1.00 93.81 89 SER A CA 1
ATOM 750 C C . SER A 1 89 ? -13.450 8.279 10.518 1.00 93.81 89 SER A C 1
ATOM 752 O O . SER A 1 89 ? -14.518 8.510 11.084 1.00 93.81 89 SER A O 1
ATOM 754 N N . TYR A 1 90 ? -13.393 7.647 9.344 1.00 94.62 90 TYR A N 1
ATOM 755 C CA . TYR A 1 90 ? -14.530 7.039 8.665 1.00 94.62 90 TYR A CA 1
ATOM 756 C C . TYR A 1 90 ? -14.327 5.534 8.519 1.00 94.62 90 TYR A C 1
ATOM 758 O O . TYR A 1 90 ? -13.293 5.063 8.044 1.00 94.62 90 TYR A O 1
ATOM 766 N N . ILE A 1 91 ? -15.362 4.788 8.891 1.00 93.12 91 ILE A N 1
ATOM 767 C CA . ILE A 1 91 ? -15.391 3.332 8.846 1.00 93.12 91 ILE A CA 1
ATOM 768 C C . ILE A 1 91 ? -16.512 2.907 7.915 1.00 93.12 91 ILE A C 1
ATOM 770 O O . ILE A 1 91 ? -17.665 3.292 8.115 1.00 93.12 91 ILE A O 1
ATOM 774 N N . ASN A 1 92 ? -16.172 2.075 6.933 1.00 93.56 92 ASN A N 1
ATOM 775 C CA . ASN A 1 92 ? -17.158 1.384 6.121 1.00 93.56 92 ASN A CA 1
ATOM 776 C C . ASN A 1 92 ? -17.425 -0.003 6.717 1.00 93.56 92 ASN A C 1
ATOM 778 O O . ASN A 1 92 ? -16.522 -0.831 6.799 1.00 93.56 92 ASN A O 1
ATOM 782 N N . ASN A 1 93 ? -18.664 -0.258 7.137 1.00 90.38 93 ASN A N 1
ATOM 783 C CA . ASN A 1 93 ? -19.025 -1.513 7.795 1.00 90.38 93 ASN A CA 1
ATOM 784 C C . ASN A 1 93 ? -19.098 -2.718 6.849 1.00 90.38 93 ASN A C 1
ATOM 786 O O . ASN A 1 93 ? -19.072 -3.840 7.355 1.00 90.38 93 ASN A O 1
ATOM 790 N N . ASP A 1 94 ? -19.121 -2.488 5.534 1.00 91.56 94 ASP A N 1
ATOM 791 C CA . ASP A 1 94 ? -19.087 -3.533 4.501 1.00 91.56 94 ASP A CA 1
ATOM 792 C C . ASP A 1 94 ? -17.672 -4.097 4.275 1.00 91.56 94 ASP A C 1
ATOM 794 O O . ASP A 1 94 ? -17.469 -4.970 3.428 1.00 91.56 94 ASP A O 1
ATOM 798 N N . TRP A 1 95 ? -16.681 -3.573 5.005 1.00 95.38 95 TRP A N 1
ATOM 799 C CA . TRP A 1 95 ? -15.287 -3.984 4.941 1.00 95.38 95 TRP A CA 1
ATOM 800 C C . TRP A 1 95 ? -14.782 -4.424 6.316 1.00 95.38 95 TRP A C 1
ATOM 802 O O . TRP A 1 95 ? -15.039 -3.770 7.332 1.00 95.38 95 TRP A O 1
ATOM 812 N N . ASP A 1 96 ? -14.002 -5.501 6.332 1.00 95.31 96 ASP A N 1
ATOM 813 C CA . ASP A 1 96 ? -13.278 -5.948 7.523 1.00 95.31 96 ASP A CA 1
ATOM 814 C C . ASP A 1 96 ? -11.886 -5.314 7.563 1.00 95.31 96 ASP A C 1
ATOM 816 O O . ASP A 1 96 ? -11.196 -5.261 6.550 1.00 95.31 96 ASP A O 1
ATOM 820 N N . TYR A 1 97 ? -11.455 -4.821 8.723 1.00 97.25 97 TYR A N 1
ATOM 821 C CA . TYR A 1 97 ? -10.176 -4.123 8.873 1.00 97.25 97 TYR A CA 1
ATOM 822 C C . TYR A 1 97 ? -9.167 -5.056 9.534 1.00 97.25 97 TYR A C 1
ATOM 824 O O . TYR A 1 97 ? -9.416 -5.554 10.627 1.00 97.25 97 TYR A O 1
ATOM 832 N N . ILE A 1 98 ? -8.028 -5.312 8.891 1.00 98.19 98 ILE A N 1
ATOM 833 C CA . ILE A 1 98 ? -7.041 -6.300 9.346 1.00 98.19 98 ILE A CA 1
ATOM 834 C C . ILE A 1 98 ? -5.648 -5.676 9.416 1.00 98.19 98 ILE A C 1
ATOM 836 O O . ILE A 1 98 ? -5.139 -5.142 8.436 1.00 98.19 98 ILE A O 1
ATOM 840 N N . CYS A 1 99 ? -4.996 -5.767 10.569 1.00 98.38 99 CYS A N 1
ATOM 841 C CA . CYS A 1 99 ? -3.614 -5.331 10.732 1.00 98.38 99 CYS A CA 1
ATOM 842 C C . CYS A 1 99 ? -2.714 -6.540 10.982 1.00 98.38 99 CYS A C 1
ATOM 844 O O . CYS A 1 99 ? -2.930 -7.285 11.939 1.00 98.38 99 CYS A O 1
ATOM 846 N N . PHE A 1 100 ? -1.704 -6.716 10.130 1.00 98.56 100 PHE A N 1
ATOM 847 C CA . PHE A 1 100 ? -0.625 -7.680 10.335 1.00 98.56 100 PHE A CA 1
ATOM 848 C C . PHE A 1 100 ? 0.539 -6.988 11.043 1.00 98.56 100 PHE A C 1
ATOM 850 O O . PHE A 1 100 ? 1.028 -5.966 10.559 1.00 98.56 100 PHE A O 1
ATOM 857 N N . THR A 1 101 ? 0.980 -7.514 12.184 1.00 98.25 101 THR A N 1
ATOM 858 C CA . THR A 1 101 ? 2.033 -6.874 12.983 1.00 98.25 101 THR A CA 1
ATOM 859 C C . THR A 1 101 ? 2.912 -7.868 13.733 1.00 98.25 101 THR A C 1
ATOM 861 O O . THR A 1 101 ? 2.505 -9.007 13.949 1.00 98.25 101 THR A O 1
ATOM 864 N N . ASP A 1 102 ? 4.110 -7.429 14.122 1.00 96.94 102 ASP A N 1
ATOM 865 C CA . ASP A 1 102 ? 5.028 -8.102 15.055 1.00 96.94 102 ASP A CA 1
ATOM 866 C C . ASP A 1 102 ? 4.946 -7.533 16.490 1.00 96.94 102 ASP A C 1
ATOM 868 O O . ASP A 1 102 ? 5.698 -7.926 17.382 1.00 96.94 102 ASP A O 1
ATOM 872 N N . ASP A 1 103 ? 4.014 -6.607 16.744 1.00 96.06 103 ASP A N 1
ATOM 873 C CA . ASP A 1 103 ? 3.757 -6.059 18.077 1.00 96.06 103 ASP A CA 1
ATOM 874 C C . ASP A 1 103 ? 2.963 -7.052 18.944 1.00 96.06 103 ASP A C 1
ATOM 876 O O . ASP A 1 103 ? 1.736 -7.155 18.845 1.00 96.06 103 ASP A O 1
ATOM 880 N N . ASN A 1 104 ? 3.667 -7.743 19.845 1.00 94.50 104 ASN A N 1
ATOM 881 C CA . ASN A 1 104 ? 3.081 -8.714 20.774 1.00 94.50 104 ASN A CA 1
ATOM 882 C C . ASN A 1 104 ? 1.940 -8.140 21.629 1.00 94.50 104 ASN A C 1
ATOM 884 O O . ASN A 1 104 ? 0.983 -8.858 21.908 1.00 94.50 104 ASN A O 1
ATOM 888 N N . ILE A 1 105 ? 1.979 -6.853 21.998 1.00 93.12 105 ILE A N 1
ATOM 889 C CA . ILE A 1 105 ? 0.916 -6.231 22.803 1.00 93.12 105 ILE A CA 1
ATOM 890 C C . ILE A 1 105 ? -0.368 -6.123 21.976 1.00 93.12 105 ILE A C 1
ATOM 892 O O . ILE A 1 105 ? -1.461 -6.382 22.483 1.00 93.12 105 ILE A O 1
ATOM 896 N N . LEU A 1 106 ? -0.261 -5.733 20.702 1.00 90.88 106 LEU A N 1
ATOM 897 C CA . LEU A 1 106 ? -1.418 -5.686 19.806 1.00 90.88 106 LEU A CA 1
ATOM 898 C C . LEU A 1 106 ? -1.932 -7.094 19.485 1.00 90.88 106 LEU A C 1
ATOM 900 O O . LEU A 1 106 ? -3.145 -7.309 19.476 1.00 90.88 106 LEU A O 1
ATOM 904 N N . ILE A 1 107 ? -1.030 -8.053 19.257 1.00 92.56 107 ILE A N 1
ATOM 905 C CA . ILE A 1 107 ? -1.387 -9.448 18.962 1.00 92.56 107 ILE A CA 1
ATOM 906 C C . ILE A 1 107 ? -2.159 -10.068 20.134 1.00 92.56 107 ILE A C 1
ATOM 908 O O . ILE A 1 107 ? -3.219 -10.657 19.922 1.00 92.56 107 ILE A O 1
ATOM 912 N N . GLU A 1 108 ? -1.687 -9.891 21.371 1.00 89.31 108 GLU A N 1
ATOM 913 C CA . GLU A 1 108 ? -2.369 -10.381 22.578 1.00 89.31 108 GLU A CA 1
ATOM 914 C C . GLU A 1 108 ? -3.769 -9.775 22.743 1.00 89.31 108 GLU A C 1
ATOM 916 O O . GLU A 1 108 ? -4.705 -10.473 23.142 1.00 89.31 108 GLU A O 1
ATOM 921 N N . LYS A 1 109 ? -3.937 -8.493 22.385 1.00 87.38 109 LYS A N 1
ATOM 922 C CA . LYS A 1 109 ? -5.237 -7.806 22.416 1.00 87.38 109 LYS A CA 1
ATOM 923 C C . LYS A 1 109 ? -6.219 -8.311 21.363 1.00 87.38 109 LYS A C 1
ATOM 925 O O . LYS A 1 109 ? -7.420 -8.154 21.567 1.00 87.38 109 LYS A O 1
ATOM 930 N N . LYS A 1 110 ? -5.740 -8.907 20.264 1.00 86.00 110 LYS A N 1
ATOM 931 C CA . LYS A 1 110 ? -6.508 -9.408 19.101 1.00 86.00 110 LYS A CA 1
ATOM 932 C C . LYS A 1 110 ? -7.288 -8.355 18.316 1.00 86.00 110 LYS A C 1
ATOM 934 O O . LYS A 1 110 ? -7.531 -8.558 17.130 1.00 86.00 110 LYS A O 1
ATOM 939 N N . THR A 1 111 ? -7.678 -7.248 18.935 1.00 89.50 111 THR A N 1
ATOM 940 C CA . THR A 1 111 ? -8.352 -6.126 18.288 1.00 89.50 111 THR A CA 1
ATOM 941 C C . THR A 1 111 ? -7.771 -4.793 18.751 1.00 89.50 111 THR A C 1
ATOM 943 O O . THR A 1 111 ? -7.274 -4.648 19.871 1.00 89.50 111 THR A O 1
ATOM 946 N N . TYR A 1 112 ? -7.821 -3.798 17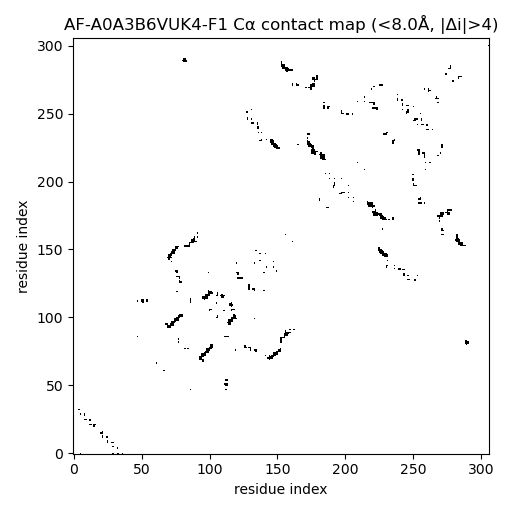.869 1.00 87.19 112 TYR A N 1
ATOM 947 C CA . TYR A 1 112 ? -7.495 -2.411 18.187 1.00 87.19 112 TYR A CA 1
ATOM 948 C C . TYR A 1 112 ? -8.461 -1.494 17.445 1.00 87.19 112 TYR A C 1
ATOM 950 O O . TYR A 1 112 ? -8.341 -1.262 16.241 1.00 87.19 112 TYR A O 1
ATOM 958 N N . GLY A 1 113 ? -9.468 -1.008 18.163 1.00 89.00 113 GLY A N 1
ATOM 959 C CA . GLY A 1 113 ? -10.595 -0.348 17.532 1.00 89.00 113 GLY A CA 1
ATOM 960 C C . GLY A 1 113 ? -11.345 -1.284 16.574 1.00 89.00 113 GLY A C 1
ATOM 961 O O . GLY A 1 113 ? -11.826 -2.333 16.997 1.00 89.00 113 GLY A O 1
ATOM 962 N N . ASN A 1 114 ? -11.429 -0.921 15.293 1.00 87.56 114 ASN A N 1
ATOM 963 C CA . ASN A 1 114 ? -12.047 -1.764 14.261 1.00 87.56 114 ASN A CA 1
ATOM 964 C C . ASN A 1 114 ? -11.074 -2.749 13.612 1.00 87.56 114 ASN A C 1
ATOM 966 O O . ASN A 1 114 ? -11.500 -3.587 12.824 1.00 87.56 114 ASN A O 1
ATOM 970 N N . TRP A 1 115 ? -9.782 -2.662 13.928 1.00 94.00 115 TRP A N 1
ATOM 971 C CA . TRP A 1 115 ? -8.784 -3.569 13.384 1.00 94.00 115 TRP A CA 1
ATOM 972 C C . TRP A 1 115 ? -8.821 -4.919 14.093 1.00 94.00 115 TRP A C 1
ATOM 974 O O . TRP A 1 115 ? -8.654 -4.988 15.310 1.00 94.00 115 TRP A O 1
ATOM 984 N N . ILE A 1 116 ? -8.938 -5.988 13.313 1.00 94.62 116 ILE A N 1
ATOM 985 C CA . ILE A 1 116 ? -8.583 -7.353 13.689 1.00 94.62 116 ILE A CA 1
ATOM 986 C C . ILE A 1 116 ? -7.062 -7.464 13.590 1.00 94.62 116 ILE A C 1
ATOM 988 O O . ILE A 1 116 ? -6.482 -7.263 12.520 1.00 94.62 116 ILE A O 1
ATOM 992 N N . ILE A 1 117 ? -6.407 -7.785 14.699 1.00 95.31 117 ILE A N 1
ATOM 993 C CA . ILE A 1 117 ? -4.954 -7.913 14.762 1.00 95.31 117 ILE A CA 1
ATOM 994 C C . ILE A 1 117 ? -4.547 -9.354 14.484 1.00 95.31 117 ILE A C 1
ATOM 996 O O . ILE A 1 117 ? -5.070 -10.296 15.082 1.00 95.31 117 ILE A O 1
ATOM 1000 N N . LYS A 1 118 ? -3.581 -9.519 13.581 1.00 96.12 118 LYS A N 1
ATOM 1001 C CA . LYS A 1 118 ? -2.965 -10.799 13.243 1.00 96.12 118 LYS A CA 1
ATOM 1002 C C . LYS A 1 118 ? -1.439 -10.699 13.352 1.00 96.12 118 LYS A C 1
ATOM 1004 O O . LYS A 1 118 ? -0.887 -9.637 13.055 1.00 96.12 118 LYS A O 1
ATOM 1009 N N . PRO A 1 119 ? -0.751 -11.786 13.746 1.00 97.75 119 PRO A N 1
ATOM 1010 C CA . PRO A 1 119 ? 0.700 -11.854 13.620 1.00 97.75 119 PRO A CA 1
ATOM 1011 C C . PRO A 1 119 ? 1.111 -11.774 12.143 1.00 97.75 119 PRO A C 1
ATOM 1013 O O . PRO A 1 119 ? 0.296 -12.046 11.253 1.00 97.75 119 PRO A O 1
ATOM 1016 N N . LEU A 1 120 ? 2.372 -11.431 11.880 1.00 98.31 120 LEU A N 1
ATOM 1017 C CA . LEU A 1 120 ? 2.943 -11.539 10.539 1.00 98.31 120 LEU A CA 1
ATOM 1018 C C . LEU A 1 120 ? 2.806 -12.979 10.015 1.00 98.31 120 LEU A C 1
ATOM 1020 O O . LEU A 1 120 ? 3.069 -13.947 10.722 1.00 98.31 120 LEU A O 1
ATOM 1024 N N . ALA A 1 121 ? 2.395 -13.115 8.758 1.00 97.38 121 ALA A N 1
ATOM 1025 C CA . ALA A 1 121 ? 2.374 -14.383 8.034 1.00 97.38 121 ALA A CA 1
ATOM 1026 C C . ALA A 1 121 ? 3.717 -14.686 7.340 1.00 97.38 121 ALA A C 1
ATOM 1028 O O . ALA A 1 121 ? 3.947 -15.819 6.927 1.00 97.38 121 ALA A O 1
ATOM 1029 N N . PHE A 1 122 ? 4.591 -13.681 7.211 1.00 97.62 122 PHE A N 1
ATOM 1030 C CA . PHE A 1 122 ? 5.929 -13.799 6.633 1.00 97.62 122 PHE A CA 1
ATOM 1031 C C . PHE A 1 122 ? 6.911 -12.842 7.319 1.00 97.62 122 PHE A C 1
ATOM 1033 O O . PHE A 1 122 ? 6.687 -11.631 7.346 1.00 97.62 122 PHE A O 1
ATOM 1040 N N . GLU A 1 123 ? 8.021 -13.371 7.831 1.00 96.19 123 GLU A N 1
ATOM 1041 C CA . GLU A 1 123 ? 9.021 -12.587 8.572 1.00 96.19 123 GLU A CA 1
ATOM 1042 C C . GLU A 1 123 ? 10.474 -13.020 8.300 1.00 96.19 123 GLU A C 1
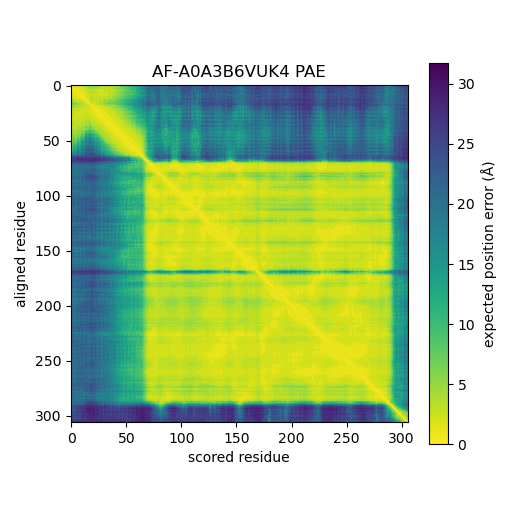ATOM 1044 O O . GLU A 1 123 ? 11.356 -12.877 9.141 1.00 96.19 123 GLU A O 1
ATOM 1049 N N . GLU A 1 124 ? 10.747 -13.543 7.101 1.00 95.56 124 GLU A N 1
ATOM 1050 C CA . GLU A 1 124 ? 12.048 -14.146 6.763 1.00 95.56 124 GLU A CA 1
ATOM 1051 C C . GLU A 1 124 ? 13.087 -13.154 6.201 1.00 95.56 124 GLU A C 1
ATOM 1053 O O . GLU A 1 124 ? 14.241 -13.525 5.983 1.00 95.56 124 GLU A O 1
ATOM 1058 N N . LEU A 1 125 ? 12.700 -11.904 5.919 1.00 96.56 125 LEU A N 1
ATOM 1059 C CA . LEU A 1 125 ? 13.555 -10.880 5.302 1.00 96.56 125 LEU A CA 1
ATOM 1060 C C . LEU A 1 125 ? 13.652 -9.620 6.177 1.00 96.56 125 LEU A C 1
ATOM 1062 O O . LEU A 1 125 ? 13.270 -9.607 7.346 1.00 96.56 125 LEU A O 1
ATOM 1066 N N . ASP A 1 126 ? 14.203 -8.536 5.625 1.00 95.88 126 ASP A N 1
ATOM 1067 C CA . ASP A 1 126 ? 14.194 -7.241 6.297 1.00 95.88 126 ASP A CA 1
ATOM 1068 C C . ASP A 1 126 ? 12.768 -6.681 6.438 1.00 95.88 126 ASP A C 1
ATOM 1070 O O . ASP A 1 126 ? 11.877 -6.984 5.645 1.00 95.88 126 ASP A O 1
ATOM 1074 N N . ASN A 1 127 ? 12.563 -5.807 7.426 1.00 96.12 127 ASN A N 1
ATOM 1075 C CA . ASN A 1 127 ? 11.253 -5.231 7.757 1.00 96.12 127 ASN A CA 1
ATOM 1076 C C . ASN A 1 127 ? 10.519 -4.620 6.552 1.00 96.12 127 ASN A C 1
ATOM 1078 O O . ASN A 1 127 ? 9.306 -4.786 6.419 1.00 96.12 127 ASN A O 1
ATOM 1082 N N . THR A 1 128 ? 11.236 -3.938 5.648 1.00 95.62 128 THR A N 1
ATOM 1083 C CA . THR A 1 128 ? 10.618 -3.353 4.452 1.00 95.62 128 THR A CA 1
ATOM 1084 C C . THR A 1 128 ? 10.081 -4.458 3.551 1.00 95.62 128 THR A C 1
ATOM 1086 O O . THR A 1 128 ? 8.922 -4.402 3.145 1.00 95.62 128 THR A O 1
ATOM 1089 N N . ARG A 1 129 ? 10.882 -5.491 3.279 1.00 97.56 129 ARG A N 1
ATOM 1090 C CA . ARG A 1 129 ? 10.452 -6.636 2.467 1.00 97.56 129 ARG A CA 1
ATOM 1091 C C . ARG A 1 129 ? 9.364 -7.471 3.138 1.00 97.56 129 ARG A C 1
ATOM 1093 O O . ARG A 1 129 ? 8.432 -7.862 2.445 1.00 97.56 129 ARG A O 1
ATOM 1100 N N . ASN A 1 130 ? 9.402 -7.665 4.455 1.00 97.94 130 ASN A N 1
ATOM 1101 C CA . ASN A 1 130 ? 8.335 -8.354 5.188 1.00 97.94 130 ASN A CA 1
ATOM 1102 C C . ASN A 1 130 ? 7.003 -7.608 5.049 1.00 97.94 130 ASN A C 1
ATOM 1104 O O . ASN A 1 130 ? 5.986 -8.209 4.706 1.00 97.94 130 ASN A O 1
ATOM 1108 N N . ASN A 1 131 ? 7.006 -6.282 5.211 1.00 97.88 131 ASN A N 1
ATOM 1109 C CA . ASN A 1 131 ? 5.819 -5.469 4.961 1.00 97.88 131 ASN A CA 1
ATOM 1110 C C . ASN A 1 131 ? 5.331 -5.597 3.507 1.00 97.88 131 ASN A C 1
ATOM 1112 O O . ASN A 1 131 ? 4.140 -5.813 3.265 1.00 97.88 131 ASN A O 1
ATOM 1116 N N . ARG A 1 132 ? 6.243 -5.496 2.531 1.00 98.06 132 ARG A N 1
ATOM 1117 C CA . ARG A 1 132 ? 5.883 -5.595 1.110 1.00 98.06 132 ARG A CA 1
ATOM 1118 C C . ARG A 1 132 ? 5.361 -6.975 0.725 1.00 98.06 132 ARG A C 1
ATOM 1120 O O . ARG A 1 132 ? 4.434 -7.048 -0.075 1.00 98.06 132 ARG A O 1
ATOM 1127 N N . TRP A 1 133 ? 5.840 -8.044 1.356 1.00 98.62 133 TRP A N 1
ATOM 1128 C CA . TRP A 1 133 ? 5.264 -9.371 1.174 1.00 98.62 133 TRP A CA 1
ATOM 1129 C C . TRP A 1 133 ? 3.775 -9.376 1.548 1.00 98.62 133 TRP A C 1
ATOM 1131 O O . TRP A 1 133 ? 2.942 -9.740 0.722 1.00 98.62 133 TRP A O 1
ATOM 1141 N N . HIS A 1 134 ? 3.400 -8.850 2.717 1.00 98.62 134 HIS A N 1
ATOM 1142 C CA . HIS A 1 134 ? 1.986 -8.751 3.099 1.00 98.62 134 HIS A CA 1
ATOM 1143 C C . HIS A 1 134 ? 1.199 -7.850 2.135 1.00 98.62 134 HIS A C 1
ATOM 1145 O O . HIS A 1 134 ? 0.094 -8.195 1.713 1.00 98.62 134 HIS A O 1
ATOM 1151 N N . LYS A 1 135 ? 1.785 -6.720 1.712 1.00 98.56 135 LYS A N 1
ATOM 1152 C CA . LYS A 1 135 ? 1.193 -5.807 0.718 1.00 98.56 135 LYS A CA 1
ATOM 1153 C C . LYS A 1 135 ? 0.880 -6.500 -0.616 1.00 98.56 135 LYS A C 1
ATOM 1155 O O . LYS A 1 135 ? -0.103 -6.128 -1.261 1.00 98.56 135 LYS A O 1
ATOM 1160 N N . PHE A 1 136 ? 1.688 -7.470 -1.044 1.00 98.50 136 PHE A N 1
ATOM 1161 C CA . PHE A 1 136 ? 1.587 -8.089 -2.374 1.00 98.50 136 PHE A CA 1
ATOM 1162 C C . PHE A 1 136 ? 0.928 -9.468 -2.382 1.00 98.50 136 PHE A C 1
ATOM 1164 O O . PHE A 1 136 ? 0.455 -9.891 -3.430 1.00 98.50 136 PHE A O 1
ATOM 1171 N N . HIS A 1 137 ? 0.780 -10.132 -1.234 1.00 98.56 137 HIS A N 1
ATOM 1172 C CA . HIS A 1 137 ? 0.175 -11.468 -1.167 1.00 98.56 137 HIS A CA 1
ATOM 1173 C C . HIS A 1 137 ? -1.207 -11.507 -0.482 1.00 98.56 137 HIS A C 1
ATOM 1175 O O . HIS A 1 137 ? -1.466 -12.441 0.280 1.00 98.56 137 HIS A O 1
ATOM 1181 N N . PRO A 1 138 ? -2.155 -10.572 -0.744 1.00 98.25 138 PRO A N 1
ATOM 1182 C CA . PRO A 1 138 ? -3.503 -10.677 -0.182 1.00 98.25 138 PRO A CA 1
ATOM 1183 C C . PRO A 1 138 ? -4.222 -11.959 -0.622 1.00 98.25 138 PRO A C 1
ATOM 1185 O O . PRO A 1 138 ? -5.019 -12.491 0.136 1.00 98.25 138 PRO A O 1
ATOM 1188 N N . HIS A 1 139 ? -3.889 -12.528 -1.782 1.00 98.12 139 HIS A N 1
ATOM 1189 C CA . HIS A 1 139 ? -4.409 -13.831 -2.210 1.00 98.12 139 HIS A CA 1
ATOM 1190 C C . HIS A 1 139 ? -4.007 -14.995 -1.282 1.00 98.12 139 HIS A C 1
ATOM 1192 O O . HIS A 1 139 ? -4.702 -16.006 -1.238 1.00 98.12 139 HIS A O 1
ATOM 1198 N N . VAL A 1 140 ? -2.925 -14.847 -0.507 1.00 97.94 140 VAL A N 1
ATOM 1199 C CA . VAL A 1 140 ? -2.505 -15.811 0.522 1.00 97.94 140 VAL A CA 1
ATOM 1200 C C . VAL A 1 140 ? -3.166 -15.486 1.859 1.00 97.94 140 VAL A C 1
ATOM 1202 O O . VAL A 1 140 ? -3.817 -16.337 2.460 1.00 97.94 140 VAL A O 1
ATOM 1205 N N . ILE A 1 141 ? -3.017 -14.245 2.332 1.00 97.56 141 ILE A N 1
ATOM 1206 C CA . ILE A 1 141 ? -3.393 -13.860 3.705 1.00 97.56 141 ILE A CA 1
ATOM 1207 C C . ILE A 1 141 ? -4.871 -13.457 3.865 1.00 97.56 141 ILE A C 1
ATOM 1209 O O . ILE A 1 141 ? -5.371 -13.386 4.990 1.00 97.56 141 ILE A O 1
ATOM 1213 N N . LEU A 1 142 ? -5.572 -13.214 2.754 1.00 97.12 142 LEU A N 1
ATOM 1214 C CA . LEU A 1 142 ? -6.984 -12.822 2.654 1.00 97.12 142 LEU A CA 1
ATOM 1215 C C . LEU A 1 142 ? -7.735 -13.687 1.621 1.00 97.12 142 LEU A C 1
ATOM 1217 O O . LEU A 1 142 ? -8.650 -13.206 0.954 1.00 97.12 142 LEU A O 1
ATOM 1221 N N . ASN A 1 143 ? -7.374 -14.967 1.488 1.00 93.50 143 ASN A N 1
ATOM 1222 C CA . ASN A 1 143 ? -7.973 -15.889 0.511 1.00 93.50 143 ASN A CA 1
ATOM 1223 C C . ASN A 1 143 ? -9.511 -16.004 0.606 1.00 93.50 143 ASN A C 1
ATOM 1225 O O . ASN A 1 143 ? -10.174 -16.202 -0.407 1.00 93.50 143 ASN A O 1
ATOM 1229 N N . ASN A 1 144 ? -10.076 -15.829 1.804 1.00 91.19 144 ASN A N 1
ATOM 1230 C CA . ASN A 1 144 ? -11.519 -15.865 2.061 1.00 91.19 144 ASN A CA 1
ATOM 1231 C C . ASN A 1 144 ? -12.259 -14.566 1.679 1.00 91.19 144 ASN A C 1
ATOM 1233 O O . ASN A 1 144 ? -13.481 -14.516 1.796 1.00 91.19 144 ASN A O 1
ATOM 1237 N N . TYR A 1 145 ? -11.543 -13.527 1.242 1.00 96.19 145 TYR A N 1
ATOM 1238 C CA . TYR A 1 145 ? -12.109 -12.262 0.769 1.00 96.19 145 TYR A CA 1
ATOM 1239 C C . TYR A 1 145 ? -12.043 -12.192 -0.757 1.00 96.19 145 TYR A C 1
ATOM 1241 O O . TYR A 1 145 ? -11.109 -12.701 -1.368 1.00 96.19 145 TYR A O 1
ATOM 1249 N N . GLU A 1 146 ? -13.011 -11.527 -1.377 1.00 95.75 146 GLU A N 1
ATOM 1250 C CA . GLU A 1 146 ? -13.085 -11.311 -2.827 1.00 95.75 146 GLU A CA 1
ATOM 1251 C C . GLU A 1 146 ? -12.324 -10.046 -3.256 1.00 95.75 146 GLU A C 1
ATOM 1253 O O . GLU A 1 146 ? -11.678 -10.030 -4.306 1.00 95.75 146 GLU A O 1
ATOM 1258 N N . GLU A 1 147 ? -12.363 -9.001 -2.424 1.00 97.06 147 GLU A N 1
ATOM 1259 C CA . GLU A 1 147 ? -11.743 -7.697 -2.682 1.00 97.06 147 GLU A CA 1
ATOM 1260 C C . GLU A 1 147 ? -10.885 -7.252 -1.494 1.00 97.06 147 GLU A C 1
ATOM 1262 O O . GLU A 1 147 ? -11.213 -7.526 -0.335 1.00 97.06 147 GLU A O 1
ATOM 1267 N N . SER A 1 148 ? -9.797 -6.530 -1.767 1.00 98.31 148 SER A N 1
ATOM 1268 C CA . SER A 1 148 ? -8.978 -5.925 -0.720 1.00 98.31 148 SER A CA 1
ATOM 1269 C C . SER A 1 148 ? -8.522 -4.506 -1.037 1.00 98.31 148 SER A C 1
ATOM 1271 O O . SER A 1 148 ? -8.289 -4.150 -2.191 1.00 98.31 148 SER A O 1
ATOM 1273 N N . ILE A 1 149 ? -8.359 -3.707 0.018 1.00 98.56 149 ILE A N 1
ATOM 1274 C CA . ILE A 1 149 ? -7.646 -2.431 0.002 1.00 98.56 149 ILE A CA 1
ATOM 1275 C C . ILE A 1 149 ? -6.433 -2.582 0.913 1.00 98.56 149 ILE A C 1
ATOM 1277 O O . ILE A 1 149 ? -6.586 -2.697 2.125 1.00 98.56 149 ILE A O 1
ATOM 1281 N N . TYR A 1 150 ? -5.228 -2.554 0.354 1.00 98.75 150 TYR A N 1
ATOM 1282 C CA . TYR A 1 150 ? -4.053 -2.277 1.172 1.00 98.75 150 TYR A CA 1
ATOM 1283 C C . TYR A 1 150 ? -3.982 -0.772 1.434 1.00 98.75 150 TYR A C 1
ATOM 1285 O O . TYR A 1 150 ? -4.122 0.010 0.492 1.00 98.75 150 TYR A O 1
ATOM 1293 N N . ILE A 1 151 ? -3.713 -0.366 2.673 1.00 98.25 151 ILE A N 1
ATOM 1294 C CA . ILE A 1 151 ? -3.446 1.028 3.035 1.00 98.25 151 ILE A CA 1
ATOM 1295 C C . ILE A 1 151 ? -2.253 1.113 3.992 1.00 98.25 151 ILE A C 1
ATOM 1297 O O . ILE A 1 151 ? -2.144 0.327 4.936 1.00 98.25 151 ILE A O 1
ATOM 1301 N N . ASP A 1 152 ? -1.329 2.043 3.745 1.00 97.56 152 ASP A N 1
ATOM 1302 C CA . ASP A 1 152 ? -0.232 2.307 4.679 1.00 97.56 152 ASP A CA 1
ATOM 1303 C C . ASP A 1 152 ? -0.803 2.803 6.021 1.00 97.56 152 ASP A C 1
ATOM 1305 O O . ASP A 1 152 ? -1.756 3.585 6.077 1.00 97.56 152 ASP A O 1
ATOM 1309 N N . SER A 1 153 ? -0.212 2.335 7.120 1.00 95.44 153 SER A N 1
ATOM 1310 C CA . SER A 1 153 ? -0.708 2.519 8.491 1.00 95.44 153 SER A CA 1
ATOM 1311 C C . SER A 1 153 ? -0.777 3.967 8.967 1.00 95.44 153 SER A C 1
ATOM 1313 O O . SER A 1 153 ? -1.416 4.244 9.978 1.00 95.44 153 SER A O 1
ATOM 1315 N N . ASN A 1 154 ? -0.133 4.892 8.260 1.00 95.50 154 ASN A N 1
ATOM 1316 C CA . ASN A 1 154 ? -0.130 6.307 8.594 1.00 95.50 154 ASN A CA 1
ATOM 1317 C C . ASN A 1 154 ? -1.214 7.126 7.867 1.00 95.50 154 ASN A C 1
ATOM 1319 O O . ASN A 1 154 ? -1.222 8.350 8.006 1.00 95.50 154 ASN A O 1
ATOM 1323 N N . ILE A 1 155 ? -2.114 6.491 7.105 1.00 96.81 155 ILE A N 1
ATOM 1324 C CA . ILE A 1 155 ? -3.158 7.172 6.321 1.00 96.81 155 ILE A CA 1
ATOM 1325 C C . ILE A 1 155 ? -4.537 6.983 6.956 1.00 96.81 155 ILE A C 1
ATOM 1327 O O . ILE A 1 155 ? -5.099 5.892 6.962 1.00 96.81 155 ILE A O 1
ATOM 1331 N N . ASP A 1 156 ? -5.125 8.066 7.457 1.00 97.12 156 ASP A N 1
ATOM 1332 C CA . ASP A 1 156 ? -6.499 8.103 7.952 1.00 97.12 156 ASP A CA 1
ATOM 1333 C C . ASP A 1 156 ? -7.497 8.383 6.821 1.00 97.12 156 ASP A C 1
ATOM 1335 O O . ASP A 1 156 ? -7.335 9.350 6.076 1.00 97.12 156 ASP A O 1
ATOM 1339 N N . ILE A 1 157 ? -8.546 7.559 6.727 1.00 97.94 157 ILE A N 1
ATOM 1340 C CA . ILE A 1 157 ? -9.681 7.736 5.822 1.00 97.94 157 ILE A CA 1
ATOM 1341 C C . ILE A 1 157 ? -10.724 8.567 6.570 1.00 97.94 157 ILE A C 1
ATOM 1343 O O . ILE A 1 157 ? -11.309 8.110 7.550 1.00 97.94 157 ILE A O 1
ATOM 1347 N N . LYS A 1 158 ? -10.982 9.791 6.108 1.00 97.19 158 LYS A N 1
ATOM 1348 C CA . LYS A 1 158 ? -11.871 10.749 6.786 1.00 97.19 158 LYS A CA 1
ATOM 1349 C C . LYS A 1 158 ? -13.316 10.689 6.325 1.00 97.19 158 LYS A C 1
ATOM 1351 O O . LYS A 1 158 ? -14.198 11.161 7.040 1.00 97.19 158 LYS A O 1
ATOM 1356 N N . THR A 1 159 ? -13.567 10.173 5.126 1.00 97.50 159 THR A N 1
ATOM 1357 C CA . THR A 1 159 ? -14.894 10.192 4.505 1.00 97.50 159 THR A CA 1
ATOM 1358 C C . THR A 1 159 ? -15.148 8.925 3.685 1.00 97.50 159 THR A C 1
ATOM 1360 O O . THR A 1 159 ? -14.242 8.150 3.392 1.00 97.50 159 THR A O 1
ATOM 1363 N N . SER A 1 160 ? -16.395 8.761 3.237 1.00 97.00 160 SER A N 1
ATOM 1364 C CA . SER A 1 160 ? -16.807 7.709 2.291 1.00 97.00 160 SER A CA 1
ATOM 1365 C C . SER A 1 160 ? -16.176 7.788 0.888 1.00 97.00 160 SER A C 1
ATOM 1367 O O . SER A 1 160 ? -16.438 6.910 0.071 1.00 97.00 160 SER A O 1
ATOM 1369 N N . TYR A 1 161 ? -15.390 8.827 0.571 1.00 97.81 161 TYR A N 1
ATOM 1370 C CA . TYR A 1 161 ? -14.930 9.112 -0.795 1.00 97.81 161 TYR A CA 1
ATOM 1371 C C . TYR A 1 161 ? -14.165 7.950 -1.437 1.00 97.81 161 TYR A C 1
ATOM 1373 O O . TYR A 1 161 ? -14.508 7.554 -2.546 1.00 97.81 161 TYR A O 1
ATOM 1381 N N . LEU A 1 162 ? -13.209 7.347 -0.718 1.00 97.50 162 LEU A N 1
ATOM 1382 C CA . LEU A 1 162 ? -12.431 6.206 -1.217 1.00 97.50 162 LEU A CA 1
ATOM 1383 C C . LEU A 1 162 ? -13.334 5.065 -1.713 1.00 97.50 162 LEU A C 1
ATOM 1385 O O . LEU A 1 162 ? -13.122 4.515 -2.790 1.00 97.50 162 LEU A O 1
ATOM 1389 N N . PHE A 1 163 ? -14.363 4.734 -0.936 1.00 96.69 163 PHE A N 1
ATOM 1390 C CA . PHE A 1 163 ? -15.293 3.653 -1.253 1.00 96.69 163 PHE A CA 1
ATOM 1391 C C . PHE A 1 163 ? -16.162 3.991 -2.462 1.00 96.69 163 PHE A C 1
ATOM 1393 O O . PHE A 1 163 ? -16.336 3.148 -3.335 1.00 96.69 163 PHE A O 1
ATOM 1400 N N . LYS A 1 164 ? -16.613 5.245 -2.574 1.00 95.94 164 LYS A N 1
ATOM 1401 C CA . LYS A 1 164 ? -17.345 5.729 -3.753 1.00 95.94 164 LYS A CA 1
ATOM 1402 C C . LYS A 1 164 ? -16.497 5.668 -5.023 1.00 95.94 164 LYS A C 1
ATOM 1404 O O . LYS A 1 164 ? -17.020 5.321 -6.076 1.00 95.94 164 LYS A O 1
ATOM 1409 N N . CYS A 1 165 ? -15.201 5.977 -4.934 1.00 96.19 165 CYS A N 1
ATOM 1410 C CA . CYS A 1 165 ? -14.283 5.815 -6.063 1.00 96.19 165 CYS A CA 1
ATOM 1411 C C . CYS A 1 165 ? -14.202 4.348 -6.501 1.00 96.19 165 CYS A C 1
ATOM 1413 O O . CYS A 1 165 ? -14.322 4.067 -7.688 1.00 96.19 165 CYS A O 1
ATOM 1415 N N . ILE A 1 166 ? -14.063 3.418 -5.550 1.00 95.12 166 ILE A N 1
ATOM 1416 C CA . ILE A 1 166 ? -14.026 1.972 -5.823 1.00 95.12 166 ILE A CA 1
ATOM 1417 C C . ILE A 1 166 ? -15.332 1.491 -6.462 1.00 95.12 166 ILE A C 1
ATOM 1419 O O . ILE A 1 166 ? -15.294 0.811 -7.482 1.00 95.12 166 ILE A O 1
ATOM 1423 N N . GLU A 1 167 ? -16.483 1.886 -5.921 1.00 92.75 167 GLU A N 1
ATOM 1424 C CA . GLU A 1 167 ? -17.804 1.533 -6.464 1.00 92.75 167 GLU A CA 1
ATOM 1425 C C . GLU A 1 167 ? -18.027 2.062 -7.889 1.00 92.75 167 GLU A C 1
ATOM 1427 O O . GLU A 1 167 ? -18.689 1.409 -8.697 1.00 92.75 167 GLU A O 1
ATOM 1432 N N . ALA A 1 168 ? -17.458 3.225 -8.218 1.00 92.38 168 ALA A N 1
ATOM 1433 C CA . ALA A 1 168 ? -17.524 3.796 -9.559 1.00 92.38 168 ALA A CA 1
ATOM 1434 C C . ALA A 1 168 ? -16.648 3.045 -10.582 1.00 92.38 168 ALA A C 1
ATOM 1436 O O . ALA A 1 168 ? -16.888 3.145 -11.786 1.00 92.38 168 ALA A O 1
ATOM 1437 N N . MET A 1 169 ? -15.653 2.272 -10.135 1.00 86.69 169 MET A N 1
ATOM 1438 C CA . MET A 1 169 ? -14.747 1.515 -11.002 1.00 86.69 169 MET A CA 1
ATOM 1439 C C . MET A 1 169 ? -15.258 0.088 -11.248 1.00 86.69 169 MET A C 1
ATOM 1441 O O . MET A 1 169 ? -14.709 -0.885 -10.735 1.00 86.69 169 MET A O 1
ATOM 1445 N N . GLN A 1 170 ? -16.301 -0.053 -12.071 1.00 73.12 170 GLN A N 1
ATOM 1446 C CA . GLN A 1 170 ? -16.904 -1.365 -12.367 1.00 73.12 170 GLN A CA 1
ATOM 1447 C C . GLN A 1 170 ? -15.967 -2.300 -13.162 1.00 73.12 170 GLN A C 1
ATOM 1449 O O . GLN A 1 170 ? -15.916 -3.501 -12.892 1.00 73.12 170 GLN A O 1
ATOM 1454 N N . ASP A 1 171 ? -15.150 -1.737 -14.058 1.00 82.12 171 ASP A N 1
ATOM 1455 C CA . ASP A 1 171 ? -14.274 -2.482 -14.977 1.00 82.12 171 ASP A CA 1
ATOM 1456 C C . ASP A 1 171 ? -12.788 -2.398 -14.587 1.00 82.12 171 ASP A C 1
ATOM 1458 O O . ASP A 1 171 ? -11.897 -2.204 -15.428 1.00 82.12 171 ASP A O 1
ATOM 1462 N N . THR A 1 172 ? -12.489 -2.483 -13.288 1.00 89.75 172 THR A N 1
ATOM 1463 C CA . THR A 1 172 ? -11.109 -2.654 -12.827 1.00 89.75 172 THR A CA 1
ATOM 1464 C C . THR A 1 172 ? -10.963 -3.754 -11.788 1.00 89.75 172 THR A C 1
ATOM 1466 O O . THR A 1 172 ? -11.808 -3.945 -10.916 1.00 89.75 172 THR A O 1
ATOM 1469 N N . ASP A 1 173 ? -9.839 -4.456 -11.876 1.00 95.38 173 ASP A N 1
ATOM 1470 C CA . ASP A 1 173 ? -9.427 -5.463 -10.899 1.00 95.38 173 ASP A CA 1
ATOM 1471 C C . ASP A 1 173 ? -8.259 -4.978 -10.036 1.00 95.38 173 ASP A C 1
ATOM 1473 O O . ASP A 1 173 ? -7.908 -5.632 -9.056 1.00 95.38 173 ASP A O 1
ATOM 1477 N N . ILE A 1 174 ? -7.654 -3.842 -10.398 1.00 97.44 174 ILE A N 1
ATOM 1478 C CA . ILE A 1 174 ? -6.602 -3.176 -9.635 1.00 97.44 174 ILE A CA 1
ATOM 1479 C C . ILE A 1 174 ? -6.656 -1.666 -9.869 1.00 97.44 174 ILE A C 1
ATOM 1481 O O . ILE A 1 174 ? -6.786 -1.203 -11.001 1.00 97.44 174 ILE A O 1
ATOM 1485 N N . SER A 1 175 ? -6.547 -0.886 -8.801 1.00 97.31 175 SER A N 1
ATOM 1486 C CA . SER A 1 175 ? -6.382 0.565 -8.892 1.00 97.31 175 SER A CA 1
ATOM 1487 C C . SER A 1 175 ? -5.551 1.084 -7.732 1.00 97.31 175 SER A C 1
ATOM 1489 O O . SER A 1 175 ? -5.676 0.609 -6.600 1.00 97.31 175 SER A O 1
ATOM 1491 N N . ILE A 1 176 ? -4.689 2.054 -8.013 1.00 97.38 176 ILE A N 1
ATOM 1492 C CA . ILE A 1 176 ? -3.580 2.411 -7.124 1.00 97.38 176 ILE A CA 1
ATOM 1493 C C . ILE A 1 176 ? -3.526 3.921 -6.941 1.00 97.38 176 ILE A C 1
ATOM 1495 O O . ILE A 1 176 ? -3.861 4.675 -7.851 1.00 97.38 176 ILE A O 1
ATOM 1499 N N . SER A 1 177 ? -3.118 4.397 -5.771 1.00 96.56 177 SER A N 1
ATOM 1500 C CA . SER A 1 177 ? -2.899 5.826 -5.562 1.00 96.56 177 SER A CA 1
ATOM 1501 C C . SER A 1 177 ? -1.882 6.403 -6.556 1.00 96.56 177 SER A C 1
ATOM 1503 O O . SER A 1 177 ? -0.786 5.868 -6.749 1.00 96.56 177 SER A O 1
ATOM 1505 N N . LYS A 1 178 ? -2.251 7.519 -7.193 1.00 95.88 178 LYS A N 1
ATOM 1506 C CA . LYS A 1 178 ? -1.381 8.255 -8.115 1.00 95.88 178 LYS A CA 1
ATOM 1507 C C . LYS A 1 178 ? -0.184 8.844 -7.377 1.00 95.88 178 LYS A C 1
ATOM 1509 O O . LYS A 1 178 ? -0.336 9.370 -6.274 1.00 95.88 178 LYS A O 1
ATOM 1514 N N . HIS A 1 179 ? 0.989 8.795 -7.999 1.00 96.00 179 HIS A N 1
ATOM 1515 C CA . HIS A 1 179 ? 2.158 9.485 -7.476 1.00 96.00 179 HIS A CA 1
ATOM 1516 C C . HIS A 1 179 ? 1.955 11.010 -7.519 1.00 96.00 179 HIS A C 1
ATOM 1518 O O . HIS A 1 179 ? 1.457 11.567 -8.494 1.00 96.00 179 HIS A O 1
ATOM 1524 N N . PHE A 1 180 ? 2.330 11.700 -6.443 1.00 92.00 180 PHE A N 1
ATOM 1525 C CA . PHE A 1 180 ? 1.994 13.112 -6.235 1.00 92.00 180 PHE A CA 1
ATOM 1526 C C . PHE A 1 180 ? 2.915 14.110 -6.961 1.00 92.00 180 PHE A C 1
ATOM 1528 O O . PHE A 1 180 ? 2.488 15.229 -7.223 1.00 92.00 180 PHE A O 1
ATOM 1535 N N . ILE A 1 181 ? 4.154 13.721 -7.291 1.00 93.19 181 ILE A N 1
ATOM 1536 C CA . ILE A 1 181 ? 5.116 14.565 -8.039 1.00 93.19 181 ILE A CA 1
ATOM 1537 C C . ILE A 1 181 ? 5.439 13.999 -9.428 1.00 93.19 181 ILE A C 1
ATOM 1539 O O . ILE A 1 181 ? 5.189 14.658 -10.427 1.00 93.19 181 ILE A O 1
ATOM 1543 N N . ARG A 1 182 ? 6.035 12.804 -9.485 1.00 95.12 182 ARG A N 1
ATOM 1544 C CA . ARG A 1 182 ? 6.562 12.185 -10.711 1.00 95.12 182 ARG A CA 1
ATOM 1545 C C . ARG A 1 182 ? 5.547 11.270 -11.385 1.00 95.12 182 ARG A C 1
ATOM 1547 O O . ARG A 1 182 ? 4.699 10.697 -10.709 1.00 95.12 182 ARG A O 1
ATOM 1554 N N . ASP A 1 183 ? 5.693 11.084 -12.689 1.00 96.81 183 ASP A N 1
ATOM 1555 C CA . ASP A 1 183 ? 4.962 10.098 -13.495 1.00 96.81 183 ASP A CA 1
ATOM 1556 C C . ASP A 1 183 ? 5.896 9.133 -14.257 1.00 96.81 183 ASP A C 1
ATOM 1558 O O . ASP A 1 183 ? 5.431 8.206 -14.920 1.00 96.81 183 ASP A O 1
ATOM 1562 N N . CYS A 1 184 ? 7.214 9.311 -14.129 1.00 97.81 184 CYS A N 1
ATOM 1563 C CA . CYS A 1 184 ? 8.230 8.510 -14.795 1.00 97.81 184 CYS A CA 1
ATOM 1564 C C . CYS A 1 184 ? 9.051 7.696 -13.785 1.00 97.81 184 CYS A C 1
ATOM 1566 O O . CYS A 1 184 ? 9.621 8.230 -12.831 1.00 97.81 184 CYS A O 1
ATOM 1568 N N . LEU A 1 185 ? 9.154 6.384 -14.019 1.00 97.94 185 LEU A N 1
ATOM 1569 C CA . LEU A 1 185 ? 9.934 5.470 -13.178 1.00 97.94 185 LEU A CA 1
ATOM 1570 C C . LEU A 1 185 ? 11.431 5.802 -13.206 1.00 97.94 185 LEU A C 1
ATOM 1572 O O . LEU A 1 185 ? 12.105 5.672 -12.187 1.00 97.94 185 LEU A O 1
ATOM 1576 N N . TYR A 1 186 ? 11.953 6.255 -14.348 1.00 98.44 186 TYR A N 1
ATOM 1577 C CA . TYR A 1 186 ? 13.360 6.635 -14.467 1.00 98.44 186 TYR A CA 1
ATOM 1578 C C . TYR A 1 186 ? 13.676 7.877 -13.625 1.00 98.44 186 TYR A C 1
ATOM 1580 O O . TYR A 1 186 ? 14.663 7.878 -12.891 1.00 98.44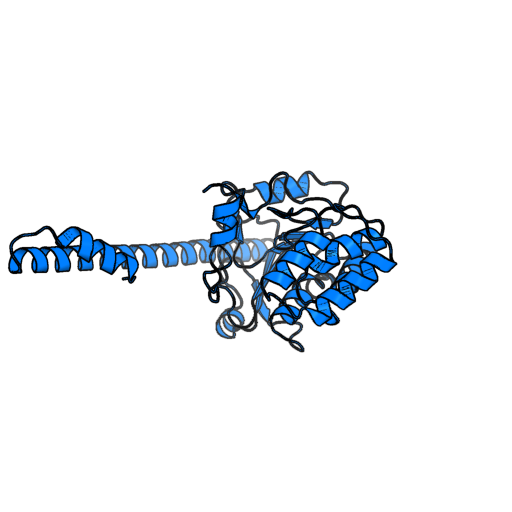 186 TYR A O 1
ATOM 1588 N N . GLU A 1 187 ? 12.793 8.878 -13.622 1.00 98.25 187 GLU A N 1
ATOM 1589 C CA . GLU A 1 187 ? 12.922 10.046 -12.743 1.00 98.25 187 GLU A CA 1
ATOM 1590 C C . GLU A 1 187 ? 12.817 9.670 -11.256 1.00 98.25 187 GLU A C 1
ATOM 1592 O O . GLU A 1 187 ? 13.551 10.208 -10.425 1.00 98.25 187 GLU A O 1
ATOM 1597 N N . GLU A 1 188 ? 11.933 8.728 -10.900 1.00 97.81 188 GLU A N 1
ATOM 1598 C CA . GLU A 1 188 ? 11.874 8.173 -9.540 1.00 97.81 188 GLU A CA 1
ATOM 1599 C C . GLU A 1 188 ? 13.189 7.474 -9.181 1.00 97.81 188 GLU A C 1
ATOM 1601 O O . GLU A 1 188 ? 13.709 7.679 -8.087 1.00 97.81 188 GLU A O 1
ATOM 1606 N N . SER A 1 189 ? 13.773 6.700 -10.098 1.00 97.56 189 SER A N 1
ATOM 1607 C CA . SER A 1 189 ? 15.036 5.992 -9.862 1.00 97.56 189 SER A CA 1
ATOM 1608 C C . SER A 1 189 ? 16.216 6.939 -9.647 1.00 97.56 189 SER A C 1
ATOM 1610 O O . SER A 1 189 ? 17.036 6.711 -8.752 1.00 97.56 189 SER A O 1
ATOM 1612 N N . ASP A 1 190 ? 16.244 8.053 -10.380 1.00 97.44 190 ASP A N 1
ATOM 1613 C CA . ASP A 1 190 ? 17.212 9.128 -10.190 1.00 97.44 190 ASP A CA 1
ATOM 1614 C C . ASP A 1 190 ? 17.032 9.789 -8.823 1.00 97.44 190 ASP A C 1
ATOM 1616 O O . ASP A 1 190 ? 18.014 10.042 -8.124 1.00 97.44 190 ASP A O 1
ATOM 1620 N N . PHE A 1 191 ? 15.786 10.067 -8.425 1.00 96.81 191 PHE A N 1
ATOM 1621 C CA . PHE A 1 191 ? 15.478 10.648 -7.119 1.00 96.81 191 PHE A CA 1
ATOM 1622 C C . PHE A 1 191 ? 15.905 9.723 -5.974 1.00 96.81 191 PHE A C 1
ATOM 1624 O O . PHE A 1 191 ? 16.553 10.180 -5.031 1.00 96.81 191 PHE A O 1
ATOM 1631 N N . VAL A 1 192 ? 15.586 8.429 -6.065 1.00 96.06 192 VAL A N 1
ATOM 1632 C CA . VAL A 1 192 ? 15.958 7.416 -5.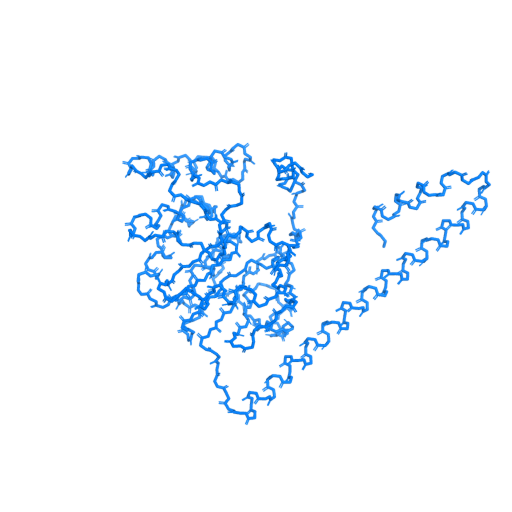065 1.00 96.06 192 VAL A CA 1
ATOM 1633 C C . VAL A 1 192 ? 17.479 7.306 -4.950 1.00 96.06 192 VAL A C 1
ATOM 1635 O O . VAL A 1 192 ? 18.002 7.309 -3.835 1.00 96.06 192 VAL A O 1
ATOM 1638 N N . SER A 1 193 ? 18.186 7.278 -6.083 1.00 95.38 193 SER A N 1
ATOM 1639 C CA . SER A 1 193 ? 19.651 7.184 -6.123 1.00 95.38 193 SER A CA 1
ATOM 1640 C C . SER A 1 193 ? 20.324 8.431 -5.547 1.00 95.38 193 SER A C 1
ATOM 1642 O O . SER A 1 193 ? 21.167 8.324 -4.661 1.00 95.38 193 SER A O 1
ATOM 1644 N N . LYS A 1 194 ? 19.916 9.632 -5.987 1.00 95.62 194 LYS A N 1
ATOM 1645 C CA . LYS A 1 194 ? 20.490 10.914 -5.528 1.00 95.62 194 LYS A CA 1
ATOM 1646 C C . LYS A 1 194 ? 20.317 11.134 -4.025 1.00 95.62 194 LYS A C 1
ATOM 1648 O O . LYS A 1 194 ? 21.172 11.758 -3.404 1.00 95.62 194 LYS A O 1
ATOM 1653 N N . ASN A 1 195 ? 19.236 10.609 -3.450 1.00 93.62 195 ASN A N 1
ATOM 1654 C CA . ASN A 1 195 ? 18.931 10.724 -2.026 1.00 93.62 195 ASN A CA 1
ATOM 1655 C C . ASN A 1 195 ? 19.407 9.527 -1.188 1.00 93.62 195 ASN A C 1
ATOM 1657 O O . ASN A 1 195 ? 19.102 9.475 0.001 1.00 93.62 195 ASN A O 1
ATOM 1661 N N . ASN A 1 196 ? 20.145 8.573 -1.773 1.00 93.12 196 ASN A N 1
ATOM 1662 C CA . ASN A 1 196 ? 20.630 7.366 -1.089 1.00 93.12 196 ASN A CA 1
ATOM 1663 C C . ASN A 1 196 ? 19.516 6.598 -0.345 1.00 93.12 196 ASN A C 1
ATOM 1665 O O . ASN A 1 196 ? 19.726 6.083 0.753 1.00 93.12 196 ASN A O 1
ATOM 1669 N N . ILE A 1 197 ? 18.312 6.544 -0.928 1.00 90.69 197 ILE A N 1
ATOM 1670 C CA . ILE A 1 197 ? 17.149 5.872 -0.321 1.00 90.69 197 ILE A CA 1
ATOM 1671 C C . ILE A 1 197 ? 17.309 4.341 -0.366 1.00 90.69 197 ILE A C 1
ATOM 1673 O O . ILE A 1 197 ? 16.791 3.632 0.501 1.00 90.69 197 ILE A O 1
ATOM 1677 N N . ASP A 1 198 ? 18.023 3.825 -1.367 1.00 93.75 198 ASP A N 1
ATOM 1678 C CA . ASP A 1 198 ? 18.351 2.406 -1.514 1.00 93.75 198 ASP A CA 1
ATOM 1679 C C . ASP A 1 198 ? 19.713 2.232 -2.215 1.00 93.75 198 ASP A C 1
ATOM 1681 O O . ASP A 1 198 ? 20.336 3.216 -2.621 1.00 93.75 198 ASP A O 1
ATOM 1685 N N . ASP A 1 199 ? 20.195 0.993 -2.337 1.00 95.50 199 ASP A N 1
ATOM 1686 C CA . ASP A 1 199 ? 21.498 0.691 -2.946 1.00 95.50 199 ASP A CA 1
ATOM 1687 C C . ASP A 1 199 ? 21.536 1.069 -4.440 1.00 95.50 199 ASP A C 1
ATOM 1689 O O . ASP A 1 199 ? 20.882 0.443 -5.281 1.00 95.50 199 ASP A O 1
ATOM 1693 N N . ILE A 1 200 ? 22.358 2.071 -4.767 1.00 96.44 200 ILE A N 1
ATOM 1694 C CA . ILE A 1 200 ? 22.530 2.608 -6.125 1.00 96.44 200 ILE A CA 1
ATOM 1695 C C . ILE A 1 200 ? 22.916 1.509 -7.120 1.00 96.44 200 ILE A C 1
ATOM 1697 O O . ILE A 1 200 ? 22.364 1.452 -8.215 1.00 96.44 200 ILE A O 1
ATOM 1701 N N . SER A 1 201 ? 23.805 0.586 -6.743 1.00 97.31 201 SER A N 1
ATOM 1702 C CA . SER A 1 201 ? 24.273 -0.468 -7.650 1.00 97.31 201 SER A CA 1
ATOM 1703 C C . SER A 1 201 ? 23.167 -1.463 -8.011 1.00 97.31 201 SER A C 1
ATOM 1705 O O . SER A 1 201 ? 23.170 -2.043 -9.101 1.00 97.31 201 SER A O 1
ATOM 1707 N N . ILE A 1 202 ? 22.208 -1.672 -7.105 1.00 97.19 202 ILE A N 1
ATOM 1708 C CA . ILE A 1 202 ? 21.037 -2.518 -7.340 1.00 97.19 202 ILE A CA 1
ATOM 1709 C C . ILE A 1 202 ? 20.033 -1.787 -8.235 1.00 97.19 202 ILE A C 1
ATOM 1711 O O . ILE A 1 202 ? 19.522 -2.385 -9.185 1.00 97.19 202 ILE A O 1
ATOM 1715 N N . ILE A 1 203 ? 19.797 -0.496 -7.974 1.00 97.62 203 ILE A N 1
ATOM 1716 C CA . ILE A 1 203 ? 18.921 0.349 -8.796 1.00 97.62 203 ILE A CA 1
ATOM 1717 C C . ILE A 1 203 ? 19.442 0.406 -10.236 1.00 97.62 203 ILE A C 1
ATOM 1719 O O . ILE A 1 203 ? 18.689 0.137 -11.166 1.00 97.62 203 ILE A O 1
ATOM 1723 N N . GLU A 1 204 ? 20.731 0.678 -10.445 1.00 97.69 204 GLU A N 1
ATOM 1724 C CA . GLU A 1 204 ? 21.328 0.761 -11.783 1.00 97.69 204 GLU A CA 1
ATOM 1725 C C . GLU A 1 204 ? 21.160 -0.540 -12.579 1.00 97.69 204 GLU A C 1
ATOM 1727 O O . GLU A 1 204 ? 20.808 -0.505 -13.760 1.00 97.69 204 GLU A O 1
ATOM 1732 N N . LYS A 1 205 ? 21.346 -1.701 -11.933 1.00 98.12 205 LYS A N 1
ATOM 1733 C CA . LYS A 1 205 ? 21.110 -3.014 -12.559 1.00 98.12 205 LYS A CA 1
ATOM 1734 C C . LYS A 1 205 ? 19.649 -3.195 -12.966 1.00 98.12 205 LYS A C 1
ATOM 1736 O O . LYS A 1 205 ? 19.386 -3.650 -14.075 1.00 98.12 205 LYS A O 1
ATOM 1741 N N . GLN A 1 206 ? 18.715 -2.834 -12.088 1.00 98.38 206 GLN A N 1
ATOM 1742 C CA . GLN A 1 206 ? 17.277 -2.910 -12.353 1.00 98.38 206 GLN A CA 1
ATOM 1743 C C . GLN A 1 206 ? 16.873 -1.999 -13.522 1.00 98.38 206 GLN A C 1
ATOM 1745 O O . GLN A 1 206 ? 16.232 -2.446 -14.470 1.00 98.38 206 GLN A O 1
ATOM 1750 N N . ILE A 1 207 ? 17.316 -0.740 -13.504 1.00 98.38 207 ILE A N 1
ATOM 1751 C CA . ILE A 1 207 ? 17.010 0.248 -14.545 1.00 98.38 207 ILE A CA 1
ATOM 1752 C C . ILE A 1 207 ? 17.627 -0.126 -15.890 1.00 98.38 207 ILE A C 1
ATOM 1754 O O . ILE A 1 207 ? 16.999 0.089 -16.928 1.00 98.38 207 ILE A O 1
ATOM 1758 N N . LYS A 1 208 ? 18.827 -0.715 -15.895 1.00 98.50 208 LYS A N 1
ATOM 1759 C CA . LYS A 1 208 ? 19.442 -1.228 -17.120 1.00 98.50 208 LYS A CA 1
ATOM 1760 C C . LYS A 1 208 ? 18.548 -2.268 -17.803 1.00 98.50 208 LYS A C 1
ATOM 1762 O O . LYS A 1 208 ? 18.310 -2.132 -18.998 1.00 98.50 208 LYS A O 1
ATOM 1767 N N . ILE A 1 209 ? 18.001 -3.227 -17.051 1.00 98.62 209 ILE A N 1
ATOM 1768 C CA . ILE A 1 209 ? 17.092 -4.250 -17.598 1.00 98.62 209 ILE A CA 1
ATOM 1769 C C . ILE A 1 209 ? 15.850 -3.594 -18.210 1.00 98.62 209 ILE A C 1
ATOM 1771 O O . ILE A 1 209 ? 15.474 -3.907 -19.334 1.00 98.62 209 ILE A O 1
ATOM 1775 N N . PHE A 1 210 ? 15.242 -2.628 -17.518 1.00 98.50 210 PHE A N 1
ATOM 1776 C CA . PHE A 1 210 ? 14.048 -1.952 -18.037 1.00 98.50 210 PHE A CA 1
ATOM 1777 C C . PHE A 1 210 ? 14.319 -1.178 -19.329 1.00 98.50 210 PHE A C 1
ATOM 1779 O O . PHE A 1 210 ? 13.467 -1.143 -20.214 1.00 98.50 210 PHE A O 1
ATOM 1786 N N . LYS A 1 211 ? 15.499 -0.556 -19.447 1.00 98.44 211 LYS A N 1
ATOM 1787 C CA . LYS A 1 211 ? 15.925 0.135 -20.673 1.00 98.44 211 LYS A CA 1
ATOM 1788 C C . LYS A 1 211 ? 16.171 -0.844 -21.820 1.00 98.44 211 LYS A C 1
ATOM 1790 O O . LYS A 1 211 ? 15.751 -0.566 -22.936 1.00 98.44 211 LYS A O 1
ATOM 1795 N N . GLU A 1 212 ? 16.812 -1.980 -21.552 1.00 98.56 212 GLU A N 1
ATOM 1796 C CA . GLU A 1 212 ? 17.034 -3.041 -22.548 1.00 98.56 212 GLU A CA 1
ATOM 1797 C C . GLU A 1 212 ? 15.712 -3.629 -23.061 1.00 98.56 212 GLU A C 1
ATOM 1799 O O . GLU A 1 212 ? 15.577 -3.911 -24.252 1.00 98.56 212 GLU A O 1
ATOM 1804 N N . ASP A 1 213 ? 14.707 -3.709 -22.190 1.00 98.38 213 ASP A N 1
ATOM 1805 C CA . ASP A 1 213 ? 13.354 -4.131 -22.542 1.00 98.38 213 ASP A CA 1
ATOM 1806 C C . ASP A 1 213 ? 12.522 -3.043 -23.242 1.00 98.38 213 ASP A C 1
ATOM 1808 O O . ASP A 1 213 ? 11.417 -3.330 -23.694 1.00 98.38 213 ASP A O 1
ATOM 1812 N N . ASN A 1 214 ? 13.050 -1.825 -23.408 1.00 98.25 214 ASN A N 1
ATOM 1813 C CA . ASN A 1 214 ? 12.363 -0.666 -23.993 1.00 98.25 214 ASN A CA 1
ATOM 1814 C C . ASN A 1 214 ? 11.095 -0.246 -23.228 1.00 98.25 214 ASN A C 1
ATOM 1816 O O . ASN A 1 214 ? 10.102 0.162 -23.835 1.00 98.25 214 ASN A O 1
ATOM 1820 N N . PHE A 1 215 ? 11.117 -0.337 -21.894 1.00 98.50 215 PHE A N 1
ATOM 1821 C CA . PHE A 1 215 ? 10.041 0.210 -21.071 1.00 98.50 215 PHE A CA 1
ATOM 1822 C C . PHE A 1 215 ? 9.925 1.735 -21.298 1.00 98.50 215 PHE A C 1
ATOM 1824 O O . PHE A 1 215 ? 10.936 2.437 -21.248 1.00 98.50 215 PHE A O 1
ATOM 1831 N N . PRO A 1 216 ? 8.727 2.269 -21.598 1.00 98.06 216 PRO A N 1
ATOM 1832 C CA . PRO A 1 216 ? 8.583 3.673 -21.968 1.00 98.06 216 PRO A CA 1
ATOM 1833 C C . PRO A 1 216 ? 8.788 4.629 -20.788 1.00 98.06 216 PRO A C 1
ATOM 1835 O O . PRO A 1 216 ? 8.370 4.372 -19.657 1.00 98.06 216 PRO A O 1
ATOM 1838 N N . GLU A 1 217 ? 9.370 5.791 -21.082 1.00 98.06 217 GLU A N 1
ATOM 1839 C CA . GLU A 1 217 ? 9.328 6.940 -20.176 1.00 98.06 217 GLU A CA 1
ATOM 1840 C C . GLU A 1 217 ? 7.884 7.448 -20.030 1.00 98.06 217 GLU A C 1
ATOM 1842 O O . GLU A 1 217 ? 7.064 7.288 -20.936 1.00 98.06 217 GLU A O 1
ATOM 1847 N N . HIS A 1 218 ? 7.562 8.048 -18.880 1.00 97.56 218 HIS A N 1
ATOM 1848 C CA . HIS A 1 218 ? 6.235 8.611 -18.584 1.00 97.56 218 HIS A CA 1
ATOM 1849 C C . HIS A 1 218 ? 5.046 7.640 -18.778 1.00 97.56 218 HIS A C 1
ATOM 1851 O O . HIS A 1 218 ? 3.927 8.067 -19.054 1.00 97.56 218 HIS A O 1
ATOM 1857 N N . TYR A 1 219 ? 5.248 6.328 -18.577 1.00 97.62 219 TYR A N 1
ATOM 1858 C CA . TYR A 1 219 ? 4.151 5.340 -18.544 1.00 97.62 219 TYR A CA 1
ATOM 1859 C C . TYR A 1 219 ? 3.106 5.635 -17.448 1.00 97.62 219 TYR A C 1
ATOM 1861 O O . TYR A 1 219 ? 1.965 5.182 -17.518 1.00 97.62 219 TYR A O 1
ATOM 1869 N N . GLY A 1 220 ? 3.503 6.381 -16.417 1.00 96.88 220 GLY A N 1
ATOM 1870 C CA . GLY A 1 220 ? 2.738 6.617 -15.204 1.00 96.88 220 GLY A CA 1
ATOM 1871 C C . GLY A 1 220 ? 3.433 6.023 -13.981 1.00 96.88 220 GLY A C 1
ATOM 1872 O O . GLY A 1 220 ? 4.218 5.071 -14.066 1.00 96.88 220 GLY A O 1
ATOM 1873 N N . LEU A 1 221 ? 3.133 6.595 -12.816 1.00 97.25 221 LEU A N 1
ATOM 1874 C CA . LEU A 1 221 ? 3.740 6.218 -11.545 1.00 97.25 221 LEU A CA 1
ATOM 1875 C C . LEU A 1 221 ? 2.715 6.308 -10.414 1.00 97.25 221 LEU A C 1
ATOM 1877 O O . LEU A 1 221 ? 1.847 7.185 -10.385 1.00 97.25 221 LEU A O 1
ATOM 1881 N N . SER A 1 222 ? 2.841 5.406 -9.450 1.00 97.12 222 SER A N 1
ATOM 1882 C CA . SER A 1 222 ? 1.967 5.306 -8.285 1.00 97.12 222 SER A CA 1
ATOM 1883 C C . SER A 1 222 ? 2.718 5.529 -6.972 1.00 97.12 222 SER A C 1
ATOM 1885 O O . SER A 1 222 ? 3.936 5.364 -6.886 1.00 97.12 222 SER A O 1
ATOM 1887 N N . GLU A 1 223 ? 1.989 5.917 -5.923 1.00 94.25 223 GLU A N 1
ATOM 1888 C CA . GLU A 1 223 ? 2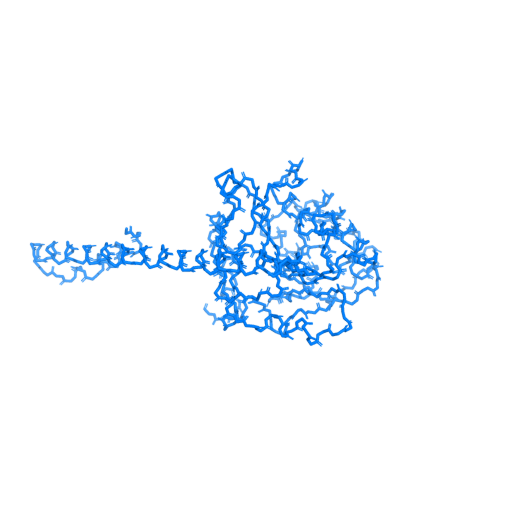.541 6.063 -4.568 1.00 94.25 223 GLU A CA 1
ATOM 1889 C C . GLU A 1 223 ? 2.481 4.760 -3.751 1.00 94.25 223 GLU A C 1
ATOM 1891 O O . GLU A 1 223 ? 3.148 4.633 -2.730 1.00 94.25 223 GLU A O 1
ATOM 1896 N N . ASN A 1 224 ? 1.724 3.757 -4.214 1.00 96.94 224 ASN A N 1
ATOM 1897 C CA . ASN A 1 224 ? 1.630 2.403 -3.635 1.00 96.94 224 ASN A CA 1
ATOM 1898 C C . ASN A 1 224 ? 1.241 2.348 -2.147 1.00 96.94 224 ASN A C 1
ATOM 1900 O O . ASN A 1 224 ? 1.363 1.300 -1.504 1.00 96.94 224 ASN A O 1
ATOM 1904 N N . ASN A 1 225 ? 0.768 3.466 -1.602 1.00 96.94 225 ASN A N 1
ATOM 1905 C CA . ASN A 1 225 ? 0.332 3.617 -0.219 1.00 96.94 225 ASN A CA 1
ATOM 1906 C C . ASN A 1 225 ? -1.156 3.293 -0.029 1.00 96.94 225 ASN A C 1
ATOM 1908 O O . ASN A 1 225 ? -1.600 3.093 1.096 1.00 96.94 225 ASN A O 1
ATOM 1912 N N . CYS A 1 226 ? -1.918 3.201 -1.123 1.00 98.31 226 CYS A N 1
ATOM 1913 C CA . CYS A 1 226 ? -3.278 2.689 -1.137 1.00 98.31 226 CYS A CA 1
ATOM 1914 C C . CYS A 1 226 ? -3.515 1.905 -2.433 1.00 98.31 226 CYS A C 1
ATOM 1916 O O . CYS A 1 226 ? -3.266 2.421 -3.527 1.00 98.31 226 CYS A O 1
ATOM 1918 N N . ILE A 1 227 ? -3.940 0.647 -2.310 1.00 98.56 227 ILE A N 1
ATOM 1919 C CA . ILE A 1 227 ? -4.084 -0.282 -3.436 1.00 98.56 227 ILE A CA 1
ATOM 1920 C C . ILE A 1 227 ? -5.393 -1.052 -3.289 1.00 98.56 227 ILE A C 1
ATOM 1922 O O . ILE A 1 227 ? -5.506 -1.880 -2.391 1.00 98.56 227 ILE A O 1
ATOM 1926 N N . TYR A 1 228 ? -6.342 -0.832 -4.195 1.00 98.56 228 TYR A N 1
ATOM 1927 C CA . TYR A 1 228 ? -7.540 -1.662 -4.333 1.00 98.56 228 TYR A CA 1
ATOM 1928 C C . TYR A 1 228 ? -7.290 -2.796 -5.327 1.00 98.56 228 TYR A C 1
ATOM 1930 O O . TYR A 1 228 ? -6.728 -2.543 -6.396 1.00 98.56 228 TYR A O 1
ATOM 1938 N N . ARG A 1 229 ? -7.720 -4.023 -4.998 1.00 97.69 229 ARG A N 1
ATOM 1939 C CA . ARG A 1 229 ? -7.604 -5.209 -5.862 1.00 97.69 229 ARG A CA 1
ATOM 1940 C C . ARG A 1 229 ? -8.754 -6.203 -5.684 1.00 97.69 229 ARG A C 1
ATOM 1942 O O . ARG A 1 229 ? -9.167 -6.474 -4.559 1.00 97.69 229 ARG A O 1
ATOM 1949 N N . LYS A 1 230 ? -9.129 -6.880 -6.775 1.00 97.31 230 LYS A N 1
ATOM 1950 C CA . LYS A 1 230 ? -9.780 -8.206 -6.757 1.00 97.31 230 LYS A CA 1
ATOM 1951 C C . LYS A 1 230 ? -8.699 -9.285 -6.706 1.00 97.31 230 LYS A C 1
ATOM 1953 O O . LYS A 1 230 ? -8.328 -9.878 -7.719 1.00 97.31 230 LYS A O 1
ATOM 1958 N N . HIS A 1 231 ? -8.103 -9.469 -5.531 1.00 97.81 231 HIS A N 1
ATOM 1959 C CA . HIS A 1 231 ? -6.802 -10.135 -5.379 1.00 97.81 231 HIS A CA 1
ATOM 1960 C C . HIS A 1 231 ? -6.774 -11.623 -5.726 1.00 97.81 231 HIS A C 1
ATOM 1962 O O . HIS A 1 231 ? -5.694 -12.142 -5.975 1.00 97.81 231 HIS A O 1
ATOM 1968 N N . ASN A 1 232 ? -7.922 -12.298 -5.782 1.00 97.19 232 ASN A N 1
ATOM 1969 C CA . ASN A 1 232 ? -7.996 -13.705 -6.184 1.00 97.19 232 ASN A CA 1
ATOM 1970 C C . ASN A 1 232 ? -8.051 -13.906 -7.713 1.00 97.19 232 ASN A C 1
ATOM 1972 O O . ASN A 1 232 ? -8.030 -15.045 -8.183 1.00 97.19 232 ASN A O 1
ATOM 1976 N N . ASN A 1 233 ? -8.120 -12.831 -8.511 1.00 97.38 233 ASN A N 1
ATOM 1977 C CA . ASN A 1 233 ? -7.994 -12.931 -9.965 1.00 97.38 233 ASN A CA 1
ATOM 1978 C C . ASN A 1 233 ? -6.575 -13.412 -10.327 1.00 97.38 233 AS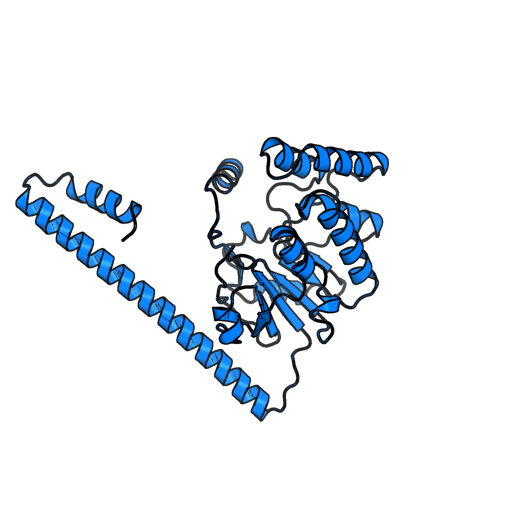N A C 1
ATOM 1980 O O . ASN A 1 233 ? -5.586 -12.821 -9.900 1.00 97.38 233 ASN A O 1
ATOM 1984 N N . LYS A 1 234 ? -6.475 -14.463 -11.153 1.00 97.75 234 LYS A N 1
ATOM 1985 C CA . LYS A 1 234 ? -5.202 -15.067 -11.586 1.00 97.75 234 LYS A CA 1
ATOM 1986 C C . LYS A 1 234 ? -4.235 -14.070 -12.231 1.00 97.75 234 LYS A C 1
ATOM 1988 O O . LYS A 1 234 ? -3.036 -14.167 -11.994 1.00 97.75 234 LYS A O 1
ATOM 1993 N N . GLU A 1 235 ? -4.743 -13.123 -13.017 1.00 97.88 235 GLU A N 1
ATOM 1994 C CA . GLU A 1 235 ? -3.930 -12.058 -13.615 1.00 97.88 235 GLU A CA 1
ATOM 1995 C C . GLU A 1 235 ? -3.337 -11.160 -12.521 1.00 97.88 235 GLU A C 1
ATOM 1997 O O . GLU A 1 235 ? -2.139 -10.896 -12.512 1.00 97.88 235 GLU A O 1
ATOM 2002 N N . ILE A 1 236 ? -4.154 -10.761 -11.538 1.00 98.19 236 ILE A N 1
ATOM 2003 C CA . ILE A 1 236 ? -3.702 -9.940 -10.408 1.00 98.19 236 ILE A CA 1
ATOM 2004 C C . ILE A 1 236 ? -2.679 -10.692 -9.555 1.00 98.19 236 ILE A C 1
ATOM 2006 O O . ILE A 1 236 ? -1.677 -10.096 -9.172 1.00 98.19 236 ILE A O 1
ATOM 2010 N N . ILE A 1 237 ? -2.881 -11.988 -9.302 1.00 98.62 237 ILE A N 1
ATOM 2011 C CA . ILE A 1 237 ? -1.897 -12.828 -8.604 1.00 98.62 237 ILE A CA 1
ATOM 2012 C C . ILE A 1 237 ? -0.565 -12.805 -9.359 1.00 98.62 237 ILE A C 1
ATOM 2014 O O . ILE A 1 237 ? 0.458 -12.495 -8.759 1.00 98.62 237 ILE A O 1
ATOM 2018 N N . SER A 1 238 ? -0.578 -13.043 -10.674 1.00 98.62 238 SER A N 1
ATOM 2019 C CA . SER A 1 238 ? 0.647 -13.041 -11.483 1.00 98.62 238 SER A CA 1
ATOM 2020 C C . SER A 1 238 ? 1.373 -11.693 -11.453 1.00 98.62 238 SER A C 1
ATOM 2022 O O . SER A 1 238 ? 2.590 -11.664 -11.299 1.00 98.62 238 SER A O 1
ATOM 2024 N N . ILE A 1 239 ? 0.639 -10.579 -11.550 1.00 98.69 239 ILE A N 1
ATOM 2025 C CA . ILE A 1 239 ? 1.209 -9.226 -11.461 1.00 98.69 239 ILE A CA 1
ATOM 2026 C C . ILE A 1 239 ? 1.840 -8.999 -10.081 1.00 98.69 239 ILE A C 1
ATOM 2028 O O . ILE A 1 239 ? 2.921 -8.422 -9.983 1.00 98.69 239 ILE A O 1
ATOM 2032 N N . MET A 1 240 ? 1.182 -9.425 -8.999 1.00 98.62 240 MET A N 1
ATOM 2033 C CA . MET A 1 240 ? 1.716 -9.237 -7.649 1.00 98.62 240 MET A CA 1
ATOM 2034 C C . MET A 1 240 ? 2.947 -10.108 -7.369 1.00 98.62 240 MET A C 1
ATOM 2036 O O . MET A 1 240 ? 3.875 -9.625 -6.723 1.00 98.62 240 MET A O 1
ATOM 2040 N N . GLU A 1 241 ? 2.985 -11.342 -7.872 1.00 98.69 241 GLU A N 1
ATOM 2041 C CA . GLU A 1 241 ? 4.152 -12.230 -7.764 1.00 98.69 241 GLU A CA 1
ATOM 2042 C C . GLU A 1 241 ? 5.357 -11.675 -8.537 1.00 98.69 241 GLU A C 1
ATOM 2044 O O . GLU A 1 241 ? 6.466 -11.615 -8.002 1.00 98.69 241 GLU A O 1
ATOM 2049 N N . ASP A 1 242 ? 5.147 -11.165 -9.754 1.00 98.69 242 ASP A N 1
ATOM 2050 C CA . ASP A 1 242 ? 6.217 -10.525 -10.527 1.00 98.69 242 ASP A CA 1
ATOM 2051 C C . ASP A 1 242 ? 6.690 -9.225 -9.870 1.00 98.69 242 ASP A C 1
ATOM 2053 O O . ASP A 1 242 ? 7.887 -8.935 -9.824 1.00 98.69 242 ASP A O 1
ATOM 2057 N N . TRP A 1 243 ? 5.774 -8.442 -9.297 1.00 98.69 243 TRP A N 1
ATOM 2058 C CA . TRP A 1 243 ? 6.149 -7.257 -8.530 1.00 98.69 243 TRP A CA 1
ATOM 2059 C C . TRP A 1 243 ? 6.968 -7.616 -7.290 1.00 98.69 243 TRP A C 1
ATOM 2061 O O . TRP A 1 243 ? 8.000 -6.992 -7.016 1.00 98.69 243 TRP A O 1
ATOM 2071 N N . TRP A 1 244 ? 6.565 -8.668 -6.579 1.00 98.69 244 TRP A N 1
ATOM 2072 C CA . TRP A 1 244 ? 7.327 -9.195 -5.461 1.00 98.69 244 TRP A CA 1
ATOM 2073 C C . TRP A 1 244 ? 8.712 -9.684 -5.884 1.00 98.69 244 TRP A C 1
ATOM 2075 O O . TRP A 1 244 ? 9.680 -9.389 -5.185 1.00 98.69 244 TRP A O 1
ATOM 2085 N N . TYR A 1 245 ? 8.845 -10.352 -7.033 1.00 98.62 245 TYR A N 1
ATOM 2086 C CA . TYR A 1 245 ? 10.144 -10.764 -7.568 1.00 98.62 245 TYR A CA 1
ATOM 2087 C C . TYR A 1 245 ? 11.115 -9.579 -7.674 1.00 98.62 245 TYR A C 1
ATOM 2089 O O . TYR A 1 245 ? 12.257 -9.684 -7.217 1.00 98.62 245 TYR A O 1
ATOM 2097 N N . TRP A 1 246 ? 10.667 -8.436 -8.203 1.00 98.62 246 TRP A N 1
ATOM 2098 C CA . TRP A 1 246 ? 11.506 -7.238 -8.292 1.00 98.62 246 TRP A CA 1
ATOM 2099 C C . TRP A 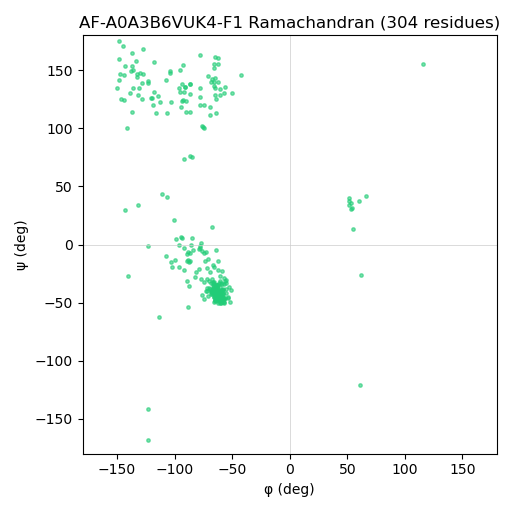1 246 ? 11.880 -6.690 -6.916 1.00 98.62 246 TRP A C 1
ATOM 2101 O O . TRP A 1 246 ? 13.056 -6.451 -6.657 1.00 98.62 246 TRP A O 1
ATOM 2111 N N . VAL A 1 247 ? 10.914 -6.548 -6.007 1.00 98.31 247 VAL A N 1
ATOM 2112 C CA . VAL A 1 247 ? 11.165 -6.008 -4.657 1.00 98.31 247 VAL A CA 1
ATOM 2113 C C . VAL A 1 247 ? 12.053 -6.932 -3.814 1.00 98.31 247 VAL A C 1
ATOM 2115 O O . VAL A 1 247 ? 12.875 -6.470 -3.017 1.00 98.31 247 VAL A O 1
ATOM 2118 N N . LYS A 1 248 ? 11.927 -8.249 -3.991 1.00 98.00 248 LYS A N 1
ATOM 2119 C CA . LYS A 1 248 ? 12.728 -9.253 -3.287 1.00 98.00 248 LYS A CA 1
ATOM 2120 C C . LYS A 1 248 ? 14.179 -9.265 -3.768 1.00 98.00 248 LYS A C 1
ATOM 2122 O O . LYS A 1 248 ? 15.074 -9.334 -2.931 1.00 98.00 248 LYS A O 1
ATOM 2127 N N . ASN A 1 249 ? 14.407 -9.199 -5.082 1.00 97.56 249 ASN A N 1
ATOM 2128 C CA . ASN A 1 249 ? 15.728 -9.435 -5.682 1.00 97.56 249 ASN A CA 1
ATOM 2129 C C . ASN A 1 249 ? 16.487 -8.161 -6.088 1.00 97.56 249 ASN A C 1
ATOM 2131 O O . ASN A 1 249 ? 17.705 -8.213 -6.253 1.00 97.56 249 ASN A O 1
ATOM 2135 N N . TYR A 1 250 ? 15.791 -7.034 -6.239 1.00 97.75 250 TYR A N 1
ATOM 2136 C CA . TYR A 1 250 ? 16.371 -5.740 -6.598 1.00 97.75 250 TYR A CA 1
ATOM 2137 C C . TYR A 1 250 ? 16.029 -4.681 -5.540 1.00 97.75 250 TYR A C 1
ATOM 2139 O O . TYR A 1 250 ? 16.074 -4.975 -4.338 1.00 97.75 250 TYR A O 1
ATOM 2147 N N . SER A 1 251 ? 15.750 -3.438 -5.955 1.00 97.38 251 SER A N 1
ATOM 2148 C CA . SER A 1 251 ? 15.433 -2.363 -5.025 1.00 97.38 251 SER A CA 1
ATOM 2149 C C . SER A 1 251 ? 14.183 -2.711 -4.224 1.00 97.38 251 SER A C 1
ATOM 2151 O O . SER A 1 251 ? 13.153 -3.101 -4.775 1.00 97.38 251 SER A O 1
ATOM 2153 N N . LYS A 1 252 ? 14.247 -2.498 -2.907 1.00 95.88 252 LYS A N 1
ATOM 2154 C CA . LYS A 1 252 ? 13.089 -2.669 -2.016 1.00 95.88 252 LYS A CA 1
ATOM 2155 C C . LYS A 1 252 ? 12.055 -1.546 -2.180 1.00 95.88 252 LYS A C 1
ATOM 2157 O O . LYS A 1 252 ? 10.987 -1.597 -1.566 1.00 95.88 252 LYS A O 1
ATOM 2162 N N . ARG A 1 253 ? 12.361 -0.515 -2.982 1.00 96.50 253 ARG A N 1
ATOM 2163 C CA . ARG A 1 253 ? 11.442 0.573 -3.325 1.00 96.50 253 ARG A CA 1
ATOM 2164 C C . ARG A 1 253 ? 10.408 0.067 -4.328 1.00 96.50 253 ARG A C 1
ATOM 2166 O O . ARG A 1 253 ? 10.654 -0.011 -5.526 1.00 96.50 253 ARG A O 1
ATOM 2173 N N . ASP A 1 254 ? 9.220 -0.240 -3.825 1.00 96.56 254 ASP A N 1
ATOM 2174 C CA . ASP A 1 254 ? 8.104 -0.781 -4.609 1.00 96.56 254 ASP A CA 1
ATOM 2175 C C . ASP A 1 254 ? 7.677 0.097 -5.808 1.00 96.56 254 ASP A C 1
ATOM 2177 O O . ASP A 1 254 ? 7.248 -0.427 -6.838 1.00 96.56 254 ASP A O 1
ATOM 2181 N N . GLN A 1 255 ? 7.861 1.418 -5.722 1.00 97.06 255 GLN A N 1
ATOM 2182 C CA . GLN A 1 255 ? 7.621 2.371 -6.817 1.00 97.06 255 GLN A CA 1
ATOM 2183 C C . GLN A 1 255 ? 8.568 2.196 -8.013 1.00 97.06 255 GLN A C 1
ATOM 2185 O O . GLN A 1 255 ? 8.229 2.616 -9.115 1.00 97.06 255 GLN A O 1
ATOM 2190 N N . LEU A 1 256 ? 9.718 1.539 -7.832 1.00 97.94 256 LEU A N 1
ATOM 2191 C CA . LEU A 1 256 ? 10.687 1.307 -8.904 1.00 97.94 256 LEU A CA 1
ATOM 2192 C C . LEU A 1 256 ? 10.389 0.070 -9.749 1.00 97.94 256 LEU A C 1
ATOM 2194 O O . LEU A 1 256 ? 11.212 -0.289 -10.577 1.00 97.94 256 LEU A O 1
ATOM 2198 N N . SER A 1 257 ? 9.268 -0.623 -9.565 1.00 98.25 257 SER A N 1
ATOM 2199 C CA . SER A 1 257 ? 8.994 -1.846 -10.338 1.00 98.25 257 SER A CA 1
ATOM 2200 C C . SER A 1 257 ? 7.552 -2.012 -10.793 1.00 98.25 257 SER A C 1
ATOM 2202 O O . SER A 1 257 ? 7.331 -2.629 -11.830 1.00 98.25 257 SER A O 1
ATOM 2204 N N . LEU A 1 258 ? 6.569 -1.440 -10.093 1.00 98.31 258 LEU A N 1
ATOM 2205 C CA . LEU A 1 258 ? 5.163 -1.700 -10.409 1.00 98.31 258 LEU A CA 1
ATOM 2206 C C . LEU A 1 258 ? 4.759 -1.294 -11.829 1.00 98.31 258 LEU A C 1
ATOM 2208 O O . LEU A 1 258 ? 4.176 -2.103 -12.543 1.00 98.31 258 LEU A O 1
ATOM 2212 N N . SER A 1 259 ? 5.073 -0.064 -12.247 1.00 98.06 259 SER A N 1
ATOM 2213 C CA . SER A 1 259 ? 4.708 0.430 -13.582 1.00 98.06 259 SER A CA 1
ATOM 2214 C C . SER A 1 259 ? 5.287 -0.453 -14.690 1.00 98.06 259 SER A C 1
ATOM 2216 O O . SER A 1 259 ? 4.599 -0.766 -15.658 1.00 98.06 259 SER A O 1
ATOM 2218 N N . TYR A 1 260 ? 6.523 -0.919 -14.503 1.00 98.69 260 TYR A N 1
ATOM 2219 C CA . TYR A 1 260 ? 7.178 -1.854 -15.410 1.00 98.69 260 TYR A CA 1
ATOM 2220 C C . TYR A 1 260 ? 6.482 -3.224 -15.444 1.00 98.69 260 TYR A C 1
ATOM 2222 O O . TYR A 1 260 ? 6.234 -3.764 -16.521 1.00 98.69 260 TYR A O 1
ATOM 2230 N N . VAL A 1 261 ? 6.120 -3.776 -14.282 1.00 98.62 261 VAL A N 1
ATOM 2231 C CA . VAL A 1 261 ? 5.402 -5.057 -14.201 1.00 98.62 261 VAL A CA 1
ATOM 2232 C C . VAL A 1 261 ? 4.031 -4.956 -14.865 1.00 98.62 261 VAL A C 1
ATOM 2234 O O . VAL A 1 261 ? 3.680 -5.812 -15.671 1.00 98.62 261 VAL A O 1
ATOM 2237 N N . LEU A 1 262 ? 3.276 -3.887 -14.606 1.00 98.31 262 LEU A N 1
ATOM 2238 C CA . LEU A 1 262 ? 1.991 -3.649 -15.265 1.00 98.31 262 LEU A CA 1
ATOM 2239 C C . LEU A 1 262 ? 2.147 -3.588 -16.791 1.00 98.31 262 LEU A C 1
ATOM 2241 O O . LEU A 1 262 ? 1.396 -4.249 -17.506 1.00 98.31 262 LEU A O 1
ATOM 2245 N N . TRP A 1 263 ? 3.162 -2.876 -17.287 1.00 98.56 263 TRP A N 1
ATOM 2246 C CA . TRP A 1 263 ? 3.471 -2.808 -18.716 1.00 98.56 263 TRP A CA 1
ATOM 2247 C C . TRP A 1 263 ? 3.798 -4.181 -19.318 1.00 98.56 263 TRP A C 1
ATOM 2249 O O . TRP A 1 263 ? 3.242 -4.537 -20.354 1.00 98.56 263 TRP A O 1
ATOM 2259 N N . LYS A 1 264 ? 4.616 -5.002 -18.644 1.00 98.38 264 LYS A N 1
ATOM 2260 C CA . LYS A 1 264 ? 4.924 -6.376 -19.085 1.00 98.38 264 LYS A CA 1
ATOM 2261 C C . LYS A 1 264 ? 3.690 -7.274 -19.186 1.00 98.38 264 LYS A C 1
ATOM 2263 O O . LYS A 1 264 ? 3.640 -8.137 -20.059 1.00 98.38 264 LYS A O 1
ATOM 2268 N N . HIS A 1 265 ? 2.704 -7.060 -18.318 1.00 98.06 265 HIS A N 1
ATOM 2269 C CA . HIS A 1 265 ? 1.428 -7.782 -18.322 1.00 98.06 265 HIS A CA 1
ATOM 2270 C C . HIS A 1 265 ? 0.382 -7.178 -19.269 1.00 98.06 265 HIS A C 1
ATOM 2272 O O . HIS A 1 265 ? -0.720 -7.708 -19.365 1.00 98.06 265 HIS A O 1
ATOM 2278 N N . ASN A 1 266 ? 0.696 -6.091 -19.985 1.00 97.12 266 ASN A N 1
ATOM 2279 C CA . ASN A 1 266 ? -0.276 -5.289 -20.741 1.00 97.12 266 ASN A CA 1
ATOM 2280 C C . ASN A 1 266 ? -1.465 -4.817 -19.877 1.00 97.12 266 ASN A C 1
ATOM 2282 O O . ASN A 1 266 ? -2.585 -4.664 -20.368 1.00 97.12 266 ASN A O 1
ATOM 2286 N N . LYS A 1 267 ? -1.223 -4.579 -18.582 1.00 96.62 267 LYS A N 1
ATOM 2287 C CA . LYS A 1 267 ? -2.211 -4.052 -17.641 1.00 96.62 267 LYS A CA 1
ATOM 2288 C C . LYS A 1 267 ? -2.090 -2.535 -17.568 1.00 96.62 267 LYS A C 1
ATOM 2290 O O . LYS A 1 267 ? -1.034 -1.990 -17.244 1.00 96.62 267 LYS A O 1
ATOM 2295 N N . GLU A 1 268 ? -3.191 -1.845 -17.837 1.00 94.94 268 GLU A N 1
ATOM 2296 C CA . GLU A 1 268 ? -3.264 -0.393 -17.686 1.00 94.94 268 GLU A CA 1
ATOM 2297 C C . GLU A 1 268 ? -3.103 0.015 -16.212 1.00 94.94 268 GLU A C 1
ATOM 2299 O O . GLU A 1 268 ? -3.733 -0.560 -15.317 1.00 94.94 268 GLU A O 1
ATOM 2304 N N . LEU A 1 269 ? -2.285 1.040 -15.955 1.00 95.62 269 LEU A N 1
ATOM 2305 C CA . LEU A 1 269 ? -2.199 1.670 -14.641 1.00 95.62 269 LEU A CA 1
ATOM 2306 C C . LEU A 1 269 ? -3.433 2.552 -14.409 1.00 95.62 269 LEU A C 1
ATOM 2308 O O . LEU A 1 269 ? -3.502 3.682 -14.887 1.00 95.62 269 LEU A O 1
ATOM 2312 N N . LYS A 1 270 ? -4.394 2.046 -13.632 1.00 96.00 270 LYS A N 1
ATOM 2313 C CA . LYS A 1 270 ? -5.577 2.810 -13.218 1.00 96.00 270 LYS A CA 1
ATOM 2314 C C . LYS A 1 270 ? -5.384 3.437 -11.841 1.00 96.00 270 LYS A C 1
ATOM 2316 O O . LYS A 1 270 ? -4.997 2.762 -10.883 1.00 96.00 270 LYS A O 1
ATOM 2321 N N . TYR A 1 271 ? -5.688 4.728 -11.734 1.00 96.38 271 TYR A N 1
ATOM 2322 C CA . TYR A 1 271 ? -5.584 5.453 -10.472 1.00 96.38 271 TYR A CA 1
ATOM 2323 C C . TYR A 1 271 ? -6.858 5.332 -9.632 1.00 96.38 271 TYR A C 1
ATOM 2325 O O . TYR A 1 271 ? -7.966 5.409 -10.150 1.00 96.38 271 TYR A O 1
ATOM 2333 N N . LEU A 1 272 ? -6.677 5.144 -8.325 1.00 95.62 272 LEU A N 1
ATOM 2334 C CA . LEU A 1 272 ? -7.749 4.927 -7.345 1.00 95.62 272 LEU A CA 1
ATOM 2335 C C . LEU A 1 272 ? -8.596 6.181 -7.087 1.00 95.62 272 LEU A C 1
ATOM 2337 O O . LEU A 1 272 ? -9.776 6.077 -6.773 1.00 95.62 272 LEU A O 1
ATOM 2341 N N . THR A 1 273 ? -7.983 7.357 -7.193 1.00 95.00 273 THR A N 1
ATOM 2342 C CA . THR A 1 273 ? -8.596 8.667 -6.955 1.00 95.00 273 THR A CA 1
ATOM 2343 C C . THR A 1 273 ? -8.156 9.639 -8.046 1.00 95.00 273 THR A C 1
ATOM 2345 O O . THR A 1 273 ? -7.072 9.493 -8.615 1.00 95.00 273 THR A O 1
ATOM 2348 N N . GLU A 1 274 ? -8.978 10.651 -8.330 1.00 90.12 274 GLU A N 1
ATOM 2349 C CA . GLU A 1 274 ? -8.664 11.671 -9.346 1.00 90.12 274 GLU A CA 1
ATOM 2350 C C . GLU A 1 274 ? -7.436 12.508 -8.959 1.00 90.12 274 GLU A C 1
ATOM 2352 O O . GLU A 1 274 ? -6.590 12.839 -9.793 1.00 90.12 274 GLU A O 1
ATOM 2357 N N . VAL A 1 275 ? -7.323 12.820 -7.667 1.00 92.31 275 VAL A N 1
ATOM 2358 C CA . VAL A 1 275 ? -6.212 13.568 -7.072 1.00 92.31 275 VAL A CA 1
ATOM 2359 C C . VAL A 1 275 ? -5.343 12.602 -6.261 1.00 92.31 275 VAL A C 1
ATOM 2361 O O . VAL A 1 275 ? -5.896 11.722 -5.595 1.00 92.31 275 VAL A O 1
ATOM 2364 N N . PRO A 1 276 ? -4.002 12.737 -6.266 1.00 94.06 276 PRO A N 1
ATOM 2365 C CA . PRO A 1 276 ? -3.134 11.971 -5.375 1.00 94.06 276 PRO A CA 1
ATOM 2366 C C . PRO A 1 276 ? -3.602 12.054 -3.917 1.00 94.06 276 PRO A C 1
ATOM 2368 O O . PRO A 1 276 ? -3.802 13.149 -3.390 1.00 94.06 276 PRO A O 1
ATOM 2371 N N . ILE A 1 277 ? -3.721 10.902 -3.250 1.00 95.44 277 ILE A N 1
ATOM 2372 C CA . ILE A 1 277 ? -4.214 10.796 -1.862 1.00 95.44 277 ILE A CA 1
ATOM 2373 C C . ILE A 1 277 ? -3.447 11.732 -0.916 1.00 95.44 277 ILE A C 1
ATOM 2375 O O . ILE A 1 277 ? -4.047 12.351 -0.041 1.00 95.44 277 ILE A O 1
ATOM 2379 N N . ARG A 1 278 ? -2.135 11.906 -1.134 1.00 92.00 278 ARG A N 1
ATOM 2380 C CA . ARG A 1 278 ? -1.283 12.821 -0.359 1.00 92.00 278 ARG A CA 1
ATOM 2381 C C . ARG A 1 278 ? -1.768 14.274 -0.339 1.00 92.00 278 ARG A C 1
ATOM 2383 O O . ARG A 1 278 ? -1.529 14.968 0.646 1.00 92.00 278 ARG A O 1
ATOM 2390 N N . PHE A 1 279 ? -2.426 14.740 -1.398 1.00 92.75 279 PHE A N 1
ATOM 2391 C CA . PHE A 1 279 ? -2.907 16.119 -1.511 1.00 92.75 279 PHE A CA 1
ATOM 2392 C C . PHE A 1 279 ? -4.394 16.281 -1.184 1.00 92.75 279 PHE A C 1
ATOM 2394 O O . PHE A 1 279 ? -4.848 17.399 -0.933 1.00 92.75 279 PHE A O 1
ATOM 2401 N N . ASP A 1 280 ? -5.153 15.190 -1.105 1.00 94.81 280 ASP A N 1
ATOM 2402 C CA . ASP A 1 280 ? -6.566 15.227 -0.741 1.00 94.81 280 ASP A CA 1
ATOM 2403 C C . ASP A 1 280 ? -6.761 15.223 0.785 1.00 94.81 280 ASP A C 1
ATOM 2405 O O . ASP A 1 280 ? -7.152 14.241 1.418 1.00 94.81 280 ASP A O 1
ATOM 2409 N N . THR A 1 281 ? -6.500 16.381 1.391 1.00 94.50 281 THR A N 1
ATOM 2410 C CA . THR A 1 281 ? -6.631 16.595 2.845 1.00 94.50 281 THR A CA 1
ATOM 2411 C C . THR A 1 281 ? -8.081 16.620 3.346 1.00 94.50 281 THR A C 1
ATOM 2413 O O . THR A 1 281 ? -8.340 16.555 4.557 1.00 94.50 281 THR A O 1
ATOM 2416 N N . ASN A 1 282 ? -9.053 16.704 2.433 1.00 95.81 282 ASN A N 1
ATOM 2417 C CA . ASN A 1 282 ? -10.468 16.638 2.774 1.00 95.81 282 ASN A CA 1
ATOM 2418 C C . ASN A 1 282 ? -10.855 15.204 3.120 1.00 95.81 282 ASN A C 1
ATOM 2420 O O . ASN A 1 282 ? -11.460 14.981 4.175 1.00 95.81 282 ASN A O 1
ATOM 2424 N N . ASN A 1 283 ? -10.437 14.250 2.287 1.00 97.31 283 ASN A N 1
ATOM 2425 C CA . ASN A 1 283 ? -10.807 12.846 2.422 1.00 97.31 283 ASN A CA 1
ATOM 2426 C C . ASN A 1 283 ? -9.767 12.000 3.158 1.00 97.31 283 ASN A C 1
ATOM 2428 O O . ASN A 1 283 ? -10.133 10.957 3.700 1.00 97.31 283 ASN A O 1
ATOM 2432 N N . PHE A 1 284 ? -8.518 12.461 3.249 1.00 97.62 284 PHE A N 1
ATOM 2433 C CA . PHE A 1 284 ? -7.438 11.726 3.902 1.00 97.62 284 PHE A CA 1
ATOM 2434 C C . PHE A 1 284 ? -6.619 12.601 4.851 1.00 97.62 284 PHE A C 1
ATOM 2436 O O . PHE A 1 284 ? -6.589 13.829 4.748 1.00 97.62 284 PHE A O 1
ATOM 2443 N N . LYS A 1 285 ? -5.937 11.965 5.804 1.00 95.44 285 LYS A N 1
ATOM 2444 C CA . LYS A 1 285 ? -4.939 12.618 6.654 1.00 95.44 285 LYS A CA 1
ATOM 2445 C C . LYS A 1 285 ? -3.737 11.708 6.852 1.00 95.44 285 LYS A C 1
ATOM 2447 O O . LYS A 1 285 ? -3.890 10.560 7.243 1.00 95.44 285 LYS A O 1
ATOM 2452 N N . PHE A 1 286 ? -2.548 12.258 6.639 1.00 93.31 286 PHE A N 1
ATOM 2453 C CA . PHE A 1 286 ? -1.291 11.566 6.893 1.00 93.31 286 PHE A CA 1
ATOM 2454 C C . PHE A 1 286 ? -0.788 11.888 8.296 1.00 93.31 286 PHE A C 1
ATOM 2456 O O . PHE A 1 286 ? -0.845 13.037 8.742 1.00 93.31 286 PHE A O 1
ATOM 2463 N N . PHE A 1 287 ? -0.286 10.865 8.972 1.00 89.88 287 PHE A N 1
ATOM 2464 C CA . PHE A 1 287 ? 0.490 10.989 10.195 1.00 89.88 287 PHE A CA 1
ATOM 2465 C C . PHE A 1 287 ? 1.970 10.762 9.888 1.00 89.88 287 PHE A C 1
ATOM 2467 O O . PHE A 1 287 ? 2.324 10.016 8.970 1.00 89.88 287 PHE A O 1
ATOM 2474 N N . ASP A 1 288 ? 2.837 11.417 10.652 1.00 84.56 288 ASP A N 1
ATOM 2475 C CA . ASP A 1 288 ? 4.275 11.203 10.533 1.00 84.56 288 ASP A CA 1
ATOM 2476 C C . ASP A 1 288 ? 4.635 9.797 11.025 1.00 84.56 288 ASP A C 1
ATOM 2478 O O . ASP A 1 288 ? 4.092 9.307 12.023 1.00 84.56 288 ASP A O 1
ATOM 2482 N N . HIS A 1 289 ? 5.558 9.146 10.317 1.00 81.88 289 HIS A N 1
ATOM 2483 C CA . HIS A 1 289 ? 6.088 7.850 10.727 1.00 81.88 289 HIS A CA 1
ATOM 2484 C C . HIS A 1 289 ? 6.863 7.998 12.042 1.00 81.88 289 HIS A C 1
ATOM 2486 O O . HIS A 1 289 ? 7.586 8.978 12.227 1.00 81.88 289 HIS A O 1
ATOM 2492 N N . LYS A 1 290 ? 6.803 7.010 12.948 1.00 70.19 290 LYS A N 1
ATOM 2493 C CA . LYS A 1 290 ? 7.545 7.086 14.229 1.00 70.19 290 LYS A CA 1
ATOM 2494 C C . LYS A 1 290 ? 9.049 7.243 14.023 1.00 70.19 290 LYS A C 1
ATOM 2496 O O . LYS A 1 290 ? 9.725 7.856 14.843 1.00 70.19 290 LYS A O 1
ATOM 2501 N N . LYS A 1 291 ? 9.561 6.632 12.954 1.00 57.72 291 LYS A N 1
ATOM 2502 C CA . LYS A 1 291 ? 10.981 6.608 12.587 1.00 57.72 291 LYS A CA 1
ATOM 2503 C C . LYS A 1 291 ? 11.331 7.623 11.490 1.00 57.72 291 LYS A C 1
ATOM 2505 O O . LYS A 1 291 ? 12.320 7.415 10.795 1.00 57.72 291 LYS A O 1
ATOM 2510 N N . SER A 1 292 ? 10.538 8.678 11.269 1.00 46.22 292 SER A N 1
ATOM 2511 C CA . SER A 1 292 ? 10.895 9.663 10.243 1.00 46.22 292 SER A CA 1
ATOM 2512 C C . SER A 1 292 ? 12.128 10.470 10.664 1.00 46.22 292 SER A C 1
ATOM 2514 O O . SER A 1 292 ? 12.036 11.311 11.560 1.00 46.22 292 SER A O 1
ATOM 2516 N N . ASP A 1 293 ? 13.247 10.273 9.966 1.00 40.38 293 ASP A N 1
ATOM 2517 C CA . ASP A 1 293 ? 14.231 11.341 9.798 1.00 40.38 293 ASP A CA 1
ATOM 2518 C C . ASP A 1 293 ? 13.558 12.460 8.991 1.00 40.38 293 ASP A C 1
ATOM 2520 O O . ASP A 1 293 ? 12.976 12.242 7.926 1.00 40.38 293 ASP A O 1
ATOM 2524 N N . SER A 1 294 ? 13.579 13.667 9.545 1.00 37.56 294 SER A N 1
ATOM 2525 C CA . SER A 1 294 ? 12.794 14.841 9.148 1.00 37.56 294 SER A CA 1
ATOM 2526 C C . SER A 1 294 ? 13.142 15.451 7.777 1.00 37.56 294 SER A C 1
ATOM 2528 O O . SER A 1 294 ? 12.745 16.576 7.493 1.00 37.56 294 SER A O 1
ATOM 2530 N N . THR A 1 295 ? 13.872 14.752 6.910 1.00 37.94 295 THR A N 1
ATOM 2531 C CA . THR A 1 295 ? 14.413 15.295 5.651 1.00 37.94 295 THR A CA 1
ATOM 2532 C C . THR A 1 295 ? 13.474 15.146 4.447 1.00 37.94 295 THR A C 1
ATOM 2534 O O . THR A 1 295 ? 13.441 16.028 3.594 1.00 37.94 295 THR A O 1
ATOM 2537 N N . LEU A 1 296 ? 12.639 14.102 4.380 1.00 40.88 296 LEU A N 1
ATOM 2538 C CA . LEU A 1 296 ? 11.824 13.808 3.181 1.00 40.88 296 LEU A CA 1
ATOM 2539 C C . LEU A 1 296 ? 10.558 14.680 3.030 1.00 40.88 296 LEU A C 1
ATOM 2541 O O . LEU A 1 296 ? 10.027 14.819 1.928 1.00 40.88 296 LEU A O 1
ATOM 2545 N N . ILE A 1 297 ? 10.061 15.283 4.116 1.00 44.72 297 ILE A N 1
ATOM 2546 C CA . ILE A 1 297 ? 8.841 16.117 4.101 1.00 44.72 297 ILE A CA 1
ATOM 2547 C C . ILE A 1 297 ? 9.147 17.553 3.634 1.00 44.72 297 ILE A C 1
ATOM 2549 O O . ILE A 1 297 ? 8.285 18.212 3.047 1.00 44.72 297 ILE A O 1
ATOM 2553 N N . GLU A 1 298 ? 10.368 18.046 3.857 1.00 38.38 298 GLU A N 1
ATOM 2554 C CA . GLU A 1 298 ? 10.747 19.426 3.521 1.00 38.38 298 GLU A CA 1
ATOM 2555 C C . GLU A 1 298 ? 10.939 19.652 2.014 1.00 38.38 298 GLU A C 1
ATOM 2557 O O . GLU A 1 298 ? 10.605 20.726 1.508 1.00 38.38 298 GLU A O 1
ATOM 2562 N N . GLU A 1 299 ? 11.391 18.644 1.262 1.00 43.22 299 GLU A N 1
ATOM 2563 C CA . GLU A 1 299 ? 11.537 18.755 -0.197 1.00 43.22 299 GLU A CA 1
ATOM 2564 C C . GLU A 1 299 ? 10.184 18.778 -0.921 1.00 43.22 299 GLU A C 1
ATOM 2566 O O . GLU A 1 299 ? 9.991 19.565 -1.849 1.00 43.22 299 GLU A O 1
ATOM 2571 N N . GLY A 1 300 ? 9.204 18.001 -0.444 1.00 39.72 300 GLY A N 1
ATOM 2572 C CA . GLY A 1 300 ? 7.843 18.019 -0.986 1.00 39.72 300 GLY A CA 1
ATOM 2573 C C . GLY A 1 300 ? 7.144 19.371 -0.807 1.00 39.72 300 GLY A C 1
ATOM 2574 O O . GLY A 1 300 ? 6.418 19.807 -1.694 1.00 39.72 300 GLY A O 1
ATOM 2575 N N . LYS A 1 301 ? 7.403 20.076 0.301 1.00 42.19 301 LYS A N 1
ATOM 2576 C CA . LYS A 1 301 ? 6.847 21.420 0.552 1.00 42.19 301 LYS A CA 1
ATOM 2577 C C . LYS A 1 301 ? 7.479 22.489 -0.344 1.00 42.19 301 LYS A C 1
ATOM 2579 O O . LYS A 1 301 ? 6.766 23.304 -0.926 1.00 42.19 301 LYS A O 1
ATOM 2584 N N . LYS A 1 302 ? 8.799 22.415 -0.563 1.00 36.81 302 LYS A N 1
ATOM 2585 C CA . LYS A 1 302 ? 9.522 23.329 -1.468 1.00 36.81 302 LYS A CA 1
ATOM 2586 C C . LYS A 1 302 ? 9.082 23.225 -2.930 1.00 36.81 302 LYS A C 1
ATOM 2588 O O . LYS A 1 302 ? 9.072 24.242 -3.614 1.00 36.81 302 LYS A O 1
ATOM 2593 N N . ILE A 1 303 ? 8.722 22.032 -3.407 1.00 39.88 303 ILE A N 1
ATOM 2594 C CA . ILE A 1 303 ? 8.324 21.817 -4.811 1.00 39.88 303 ILE A CA 1
ATOM 2595 C C . ILE A 1 303 ? 6.892 22.314 -5.083 1.00 39.88 303 ILE A C 1
ATOM 2597 O O . ILE A 1 303 ? 6.605 22.766 -6.187 1.00 39.88 303 ILE A O 1
ATOM 2601 N N . VAL A 1 304 ? 6.003 22.283 -4.083 1.00 36.06 304 VAL A N 1
ATOM 2602 C CA . VAL A 1 304 ? 4.578 22.648 -4.237 1.00 36.06 304 VAL A CA 1
ATOM 2603 C C . VAL A 1 304 ? 4.299 24.107 -3.831 1.00 36.06 304 VAL A C 1
ATOM 2605 O O . VAL A 1 304 ? 3.174 24.582 -3.947 1.00 36.06 304 VAL A O 1
ATOM 2608 N N . GLY A 1 305 ? 5.320 24.852 -3.395 1.00 32.47 305 GLY A N 1
ATOM 2609 C CA . GLY A 1 305 ? 5.176 26.259 -3.014 1.00 32.47 305 GLY A CA 1
ATOM 2610 C C . GLY A 1 305 ? 4.300 26.465 -1.773 1.00 32.47 305 GLY A C 1
ATOM 2611 O O . GLY A 1 305 ? 3.479 27.381 -1.764 1.00 32.47 305 GLY A O 1
ATOM 2612 N N . ILE A 1 306 ? 4.463 25.610 -0.753 1.00 35.91 306 ILE A N 1
ATOM 2613 C CA . ILE A 1 306 ? 3.827 25.748 0.572 1.00 35.91 306 ILE A CA 1
ATOM 2614 C C . ILE A 1 306 ? 4.890 25.970 1.643 1.00 35.91 306 ILE A C 1
ATOM 2616 O O . ILE A 1 306 ? 5.844 25.160 1.702 1.00 35.91 306 ILE A O 1
#

Sequence (306 aa):
MTDIQKELINKLVWFIPFRKKRDAIRNFLSHLIEEQNNIKHQLEELKYIEHSINSLKKEIIEIKENKSLNKKAIYTCITNGYDNLIIHSYINNDWDYICFTDDNILIEKKTYGNWIIKPLAFEELDNTRNNRWHKFHPHVILNNYEESIYIDSNIDIKTSYLFKCIEAMQDTDISISKHFIRDCLYEESDFVSKNNIDDISIIEKQIKIFKEDNFPEHYGLSENNCIYRKHNNKEIISIMEDWWYWVKNYSKRDQLSLSYVLWKHNKELKYLTEVPIRFDTNNFKFFDHKKSDSTLIEEGKKIVGI

Foldseek 3Di:
DDPVQVVVLCVVLVPPPDPVVSVVSSVVSVVVVVVVVVVVVVVVVVVQVVLQVVLVVLVVVCVVVVPDAALEEEEFEDEPQQADQDDAQDDDPSYQYEYEYPPPVCVVVCDRRRYRYDYQPDDPDDRLLSRLCVLLPCCVVVVSHQKYKYAYRQKHFNDCVLVVLVVVCPPDQKAAFFDQPDFFLVVVLVVCLVVVVDDNVLSVVLVVVCVVVVPDGSLGWGPSRIMMGSCNPPLSNQLSVVLSVCCVRGPVPSRNPNSVSCVVSVHRHHHSDPHGLVPPPVGMDGDDTPPDPPPPVVVVCVVVVD